Protein AF-A0A942FBW7-F1 (afdb_monomer_lite)

Foldseek 3Di:
DDPDDDDPLLLVLLVVLLVQLVVQCVVCVVPCPALLNVLSVLSPVLSVCVVVVHPCSVVSSLCSLVLQFKWKWKFDQDPVPRDTDTDTPRHNHTDDFDWDWDWDDDPVIIMIIITGPCSVVSVVSVVVSVFCVQAQFKKWWADPDCPAPCNVVPGWIWGWHGWAAEQNQGQKTKTFTPDWDDDPNATFGIWIKHFPVSDHDDQADWGKIFTWTDGPPDDPDRDYHHCVNTDTRDIITMHGDDD

Secondary structure (DSSP, 8-state):
-------HHHHHHHHHHHHHHHHHHHHTTT-TTSHHHHHHHHHHHHHHHHHTT-TTHHHHHHHHHHHTSEEEEEEEE-TTT--EEEEEEE----S---EEEEEEEETTEEEEEEEETHHHHHHHHHHHHHHHTTTT-EEEEEES-SSSTTTTTPSEEEEEEEEEEETTEEEEEEEEEEEEEEETTEEEEEEEEEETTSSPP-TTS-EEEEEEE--TT----SS---GGGS-EEEEEEEEEPP-

Sequence (243 aa):
MPKFKYDPRDVFVPIVVVIVSVINIFQHIQNLICVSNLISLVGVAAAASYFSNLRIHKTLIYIWIIAQAIIIERSIMDGNTGLWVYRPIWDASQIFDLRFGFYWVKAEYAFGIKFNFLVIGYLAFYRIIEVSSLKGRRIVFDKFRNDGELADFFPMYGIVNKRIVISNEENWVLVDLEETFPYDGRPISQILMKSKDGNSVNLRKKELVHFRIVPSGMYVEERNENKDYFPFYDWVYCKKARK

Structure (mmCIF, N/CA/C/O backbone):
data_AF-A0A942FBW7-F1
#
_entry.id   AF-A0A942FBW7-F1
#
loop_
_atom_site.group_PDB
_atom_site.id
_atom_site.type_symbol
_atom_site.label_atom_id
_atom_site.label_alt_id
_atom_site.label_comp_id
_atom_site.label_asym_id
_atom_site.label_entity_id
_atom_site.label_seq_id
_atom_site.pdbx_PDB_ins_code
_atom_site.Cartn_x
_atom_site.Cartn_y
_atom_site.Cartn_z
_atom_site.occupancy
_atom_site.B_iso_or_equiv
_atom_site.auth_seq_id
_atom_site.auth_comp_id
_atom_site.auth_asym_id
_atom_site.auth_atom_id
_atom_site.pdbx_PDB_model_num
ATOM 1 N N . MET A 1 1 ? 12.036 14.380 22.406 1.00 32.47 1 MET A N 1
ATOM 2 C CA . MET A 1 1 ? 11.728 13.771 21.090 1.00 32.47 1 MET A CA 1
ATOM 3 C C . MET A 1 1 ? 10.762 12.607 21.282 1.00 32.47 1 MET A C 1
ATOM 5 O O . MET A 1 1 ? 11.096 11.703 22.043 1.00 32.47 1 MET A O 1
ATOM 9 N N . PRO A 1 2 ? 9.568 12.608 20.665 1.00 29.48 2 PRO A N 1
ATOM 10 C CA . PRO A 1 2 ? 8.672 11.455 20.717 1.00 29.48 2 PRO A CA 1
ATOM 11 C C . PRO A 1 2 ? 9.322 10.256 20.008 1.00 29.48 2 PRO A C 1
ATOM 13 O O . PRO A 1 2 ? 9.689 10.341 18.838 1.00 29.48 2 PRO A O 1
ATOM 16 N N . LYS A 1 3 ? 9.484 9.133 20.720 1.00 32.78 3 LYS A N 1
ATOM 17 C CA . LYS A 1 3 ? 9.942 7.863 20.139 1.00 32.78 3 LYS A CA 1
ATOM 18 C C . LYS A 1 3 ? 8.811 7.290 19.281 1.00 32.78 3 LYS A C 1
ATOM 20 O O . LYS A 1 3 ? 7.898 6.644 19.793 1.00 32.78 3 LYS A O 1
ATOM 25 N N . PHE A 1 4 ? 8.843 7.563 17.980 1.00 41.03 4 PHE A N 1
ATOM 26 C CA . PHE A 1 4 ? 7.913 6.962 17.029 1.00 41.03 4 PHE A CA 1
ATOM 27 C C . PHE A 1 4 ? 8.193 5.462 16.923 1.00 41.03 4 PHE A C 1
ATOM 29 O O . PHE A 1 4 ? 9.253 5.035 16.472 1.00 41.03 4 PHE A O 1
ATOM 36 N N . LYS A 1 5 ? 7.236 4.649 17.376 1.00 44.56 5 LYS A N 1
ATOM 37 C CA . LYS A 1 5 ? 7.302 3.191 17.270 1.00 44.56 5 LYS A CA 1
ATOM 38 C C . LYS A 1 5 ? 6.745 2.789 15.907 1.00 44.56 5 LYS A C 1
ATOM 40 O O . LYS A 1 5 ? 5.525 2.707 15.736 1.00 44.56 5 LYS A O 1
ATOM 45 N N . TYR A 1 6 ? 7.638 2.617 14.938 1.00 52.19 6 TYR A N 1
ATOM 46 C CA . TYR A 1 6 ? 7.283 2.094 13.625 1.00 52.19 6 TYR A CA 1
ATOM 47 C C . TYR A 1 6 ? 6.853 0.628 13.736 1.00 52.19 6 TYR A C 1
ATOM 49 O O . TYR A 1 6 ? 7.388 -0.129 14.545 1.00 52.19 6 TYR A O 1
ATOM 57 N N . ASP A 1 7 ? 5.855 0.243 12.948 1.00 55.31 7 ASP A N 1
ATOM 58 C CA . ASP A 1 7 ? 5.447 -1.152 12.815 1.00 55.31 7 ASP A CA 1
ATOM 59 C C . ASP A 1 7 ? 6.422 -1.850 11.859 1.00 55.31 7 ASP A C 1
ATOM 61 O O . ASP A 1 7 ? 6.536 -1.381 10.727 1.00 55.31 7 ASP A O 1
ATOM 65 N N . PRO A 1 8 ? 7.124 -2.926 12.264 1.00 58.03 8 PRO A N 1
ATOM 66 C CA . PRO A 1 8 ? 8.128 -3.593 11.432 1.00 58.03 8 PRO A CA 1
ATOM 67 C C . PRO A 1 8 ? 7.636 -3.941 10.022 1.00 58.03 8 PRO A C 1
ATOM 69 O O . PRO A 1 8 ? 8.417 -3.896 9.074 1.00 58.03 8 PRO A O 1
ATOM 72 N N . ARG A 1 9 ? 6.335 -4.227 9.871 1.00 60.06 9 ARG A N 1
ATOM 73 C CA . ARG A 1 9 ? 5.717 -4.553 8.577 1.00 60.06 9 ARG A CA 1
ATOM 74 C C . ARG A 1 9 ? 5.654 -3.344 7.643 1.00 60.06 9 ARG A C 1
ATOM 76 O O . ARG A 1 9 ? 5.925 -3.481 6.457 1.00 60.06 9 ARG A O 1
ATOM 83 N N . ASP A 1 10 ? 5.384 -2.156 8.183 1.00 65.62 10 ASP A N 1
ATOM 84 C CA . ASP A 1 10 ? 5.295 -0.914 7.405 1.00 65.62 10 ASP A CA 1
ATOM 85 C C . ASP A 1 10 ? 6.683 -0.379 7.015 1.00 65.62 10 ASP A C 1
ATOM 87 O O . ASP A 1 10 ? 6.809 0.358 6.039 1.00 65.62 10 ASP A O 1
ATOM 91 N N . VAL A 1 11 ? 7.735 -0.718 7.775 1.00 75.81 11 VAL A N 1
ATOM 92 C CA . VAL A 1 11 ? 9.115 -0.273 7.484 1.00 75.81 11 VAL A CA 1
ATOM 93 C C . VAL A 1 11 ? 9.798 -1.151 6.436 1.00 75.81 11 VAL A C 1
ATOM 95 O O . VAL A 1 11 ? 10.764 -0.715 5.814 1.00 75.81 11 VAL A O 1
ATOM 98 N N . PHE A 1 12 ? 9.290 -2.362 6.198 1.00 80.50 12 PHE A N 1
ATOM 99 C CA . PHE A 1 12 ? 9.927 -3.318 5.299 1.00 80.50 12 PHE A CA 1
ATOM 100 C C . PHE A 1 12 ? 10.094 -2.770 3.874 1.00 80.50 12 PHE A C 1
ATOM 102 O O . PHE A 1 12 ? 11.209 -2.779 3.363 1.00 80.50 12 PHE A O 1
ATOM 109 N N . VAL A 1 13 ? 9.036 -2.222 3.254 1.00 81.94 13 VAL A N 1
ATOM 110 C CA . VAL A 1 13 ? 9.138 -1.675 1.883 1.00 81.94 13 VAL A CA 1
ATOM 111 C C . VAL A 1 13 ? 10.139 -0.519 1.802 1.00 81.94 13 VAL A C 1
ATOM 113 O O . VAL A 1 13 ? 11.046 -0.612 0.980 1.00 81.94 13 VAL A O 1
ATOM 116 N N . PRO A 1 14 ? 10.053 0.541 2.634 1.00 83.38 14 PRO A N 1
ATOM 117 C CA . PRO A 1 14 ? 11.058 1.604 2.631 1.00 83.38 14 PRO A CA 1
ATOM 118 C C . PRO A 1 14 ? 12.493 1.098 2.816 1.00 83.38 14 PRO A C 1
ATOM 120 O O . PRO A 1 14 ? 13.395 1.600 2.154 1.00 83.38 14 PRO A O 1
ATOM 123 N N . ILE A 1 15 ? 12.715 0.097 3.677 1.00 87.12 15 ILE A N 1
ATOM 124 C CA . ILE A 1 15 ? 14.044 -0.499 3.879 1.00 87.12 15 ILE A CA 1
ATOM 125 C C . ILE A 1 15 ? 14.519 -1.211 2.616 1.00 87.12 15 ILE A C 1
ATOM 127 O O . ILE A 1 15 ? 15.641 -0.971 2.180 1.00 87.12 15 ILE A O 1
ATOM 131 N N . VAL A 1 16 ? 13.679 -2.052 2.009 1.00 86.62 16 VAL A N 1
ATOM 132 C CA . VAL A 1 16 ? 14.025 -2.755 0.767 1.00 86.62 16 VAL A CA 1
ATOM 133 C C . VAL A 1 16 ? 14.330 -1.752 -0.341 1.00 86.62 16 VAL A C 1
ATOM 135 O O . VAL A 1 16 ? 15.374 -1.859 -0.972 1.00 86.62 16 VAL A O 1
ATOM 138 N N . VAL A 1 17 ? 13.488 -0.731 -0.524 1.00 88.62 17 VAL A N 1
ATOM 139 C CA . VAL A 1 17 ? 13.713 0.331 -1.517 1.00 88.62 17 VAL A CA 1
ATOM 140 C C . VAL A 1 17 ? 15.072 1.004 -1.306 1.00 88.62 17 VAL A C 1
ATOM 142 O O . VAL A 1 17 ? 15.799 1.204 -2.277 1.00 88.62 17 VAL A O 1
ATOM 145 N N . VAL A 1 18 ? 15.450 1.313 -0.058 1.00 90.94 18 VAL A N 1
ATOM 146 C CA . VAL A 1 18 ? 16.767 1.895 0.259 1.00 90.94 18 VAL A CA 1
ATOM 147 C C . VAL A 1 18 ? 17.895 0.925 -0.057 1.00 90.94 18 VAL A C 1
ATOM 149 O O . VAL A 1 18 ? 18.837 1.320 -0.733 1.00 90.94 18 VAL A O 1
ATOM 152 N N . ILE A 1 19 ? 17.811 -0.326 0.401 1.00 90.56 19 ILE A N 1
ATOM 153 C CA . ILE A 1 19 ? 18.861 -1.329 0.181 1.00 90.56 19 ILE A CA 1
ATOM 154 C C . ILE A 1 19 ? 19.094 -1.522 -1.318 1.00 90.56 19 ILE A C 1
ATOM 156 O O . ILE A 1 19 ? 20.232 -1.423 -1.775 1.00 90.56 19 ILE A O 1
ATOM 160 N N . VAL A 1 20 ? 18.023 -1.736 -2.087 1.00 89.81 20 VAL A N 1
ATOM 161 C CA . VAL A 1 20 ? 18.124 -1.977 -3.529 1.00 89.81 20 VAL A CA 1
ATOM 162 C C . VAL A 1 20 ? 18.672 -0.732 -4.242 1.00 89.81 20 VAL A C 1
ATOM 164 O O . VAL A 1 20 ? 19.602 -0.838 -5.039 1.00 89.81 20 VAL A O 1
ATOM 167 N N . SER A 1 21 ? 18.192 0.462 -3.878 1.00 90.50 21 SER A N 1
ATOM 168 C CA . SER A 1 21 ? 18.662 1.723 -4.468 1.00 90.50 21 SER A CA 1
ATOM 169 C C . SER A 1 21 ? 20.133 2.020 -4.154 1.00 90.50 21 SER A C 1
ATOM 171 O O . SER A 1 21 ? 20.869 2.461 -5.032 1.00 90.50 21 SER A O 1
ATOM 173 N N . VAL A 1 22 ? 20.591 1.768 -2.924 1.00 90.75 22 VAL A N 1
ATOM 174 C CA . VAL A 1 22 ? 21.986 2.008 -2.515 1.00 90.75 22 VAL A CA 1
ATOM 175 C C . VAL A 1 22 ? 22.935 1.035 -3.207 1.00 90.75 22 VAL A C 1
ATOM 177 O O . VAL A 1 22 ? 23.966 1.462 -3.726 1.00 90.75 22 VAL A O 1
ATOM 180 N N . ILE A 1 23 ? 22.587 -0.255 -3.261 1.00 90.62 23 ILE A N 1
ATOM 181 C CA . ILE A 1 23 ? 23.390 -1.249 -3.985 1.00 90.62 23 ILE A CA 1
ATOM 182 C C . ILE A 1 23 ? 23.475 -0.874 -5.469 1.00 90.62 23 ILE A C 1
ATOM 184 O O . ILE A 1 23 ? 24.560 -0.923 -6.043 1.00 90.62 23 ILE A O 1
ATOM 188 N N . ASN A 1 24 ? 22.367 -0.445 -6.078 1.00 89.25 24 ASN A N 1
ATOM 189 C CA . ASN A 1 24 ? 22.353 -0.049 -7.481 1.00 89.25 24 ASN A CA 1
ATOM 190 C C . ASN A 1 24 ? 23.253 1.171 -7.765 1.00 89.25 24 ASN A C 1
ATOM 192 O O . ASN A 1 24 ? 24.027 1.146 -8.723 1.00 89.25 24 ASN A O 1
ATOM 196 N N . ILE A 1 25 ? 23.218 2.191 -6.895 1.00 89.00 25 ILE A N 1
ATOM 197 C CA . ILE A 1 25 ? 24.126 3.350 -6.970 1.00 89.00 25 ILE A CA 1
ATOM 198 C C . ILE A 1 25 ? 25.587 2.909 -6.860 1.00 89.00 25 ILE A C 1
ATOM 200 O O . ILE A 1 25 ? 26.435 3.388 -7.611 1.00 89.00 25 ILE A O 1
ATOM 204 N N . PHE A 1 26 ? 25.885 1.972 -5.957 1.00 89.56 26 PHE A N 1
ATOM 205 C CA . PHE A 1 26 ? 27.237 1.448 -5.789 1.00 89.56 26 PHE A CA 1
ATOM 206 C C . PHE A 1 26 ? 27.725 0.694 -7.037 1.00 89.56 26 PHE A C 1
ATOM 208 O O . PHE A 1 26 ? 28.865 0.874 -7.460 1.00 89.56 26 PHE A O 1
ATOM 215 N N . GLN A 1 27 ? 26.854 -0.097 -7.672 1.00 86.50 27 GLN A N 1
ATOM 216 C CA . GLN A 1 27 ? 27.161 -0.817 -8.915 1.00 86.50 27 GLN A CA 1
ATOM 217 C C . GLN A 1 27 ? 27.418 0.124 -10.103 1.00 86.50 27 GLN A C 1
ATOM 219 O O . GLN A 1 27 ? 28.243 -0.183 -10.960 1.00 86.50 27 GLN A O 1
ATOM 224 N N . HIS A 1 28 ? 26.763 1.285 -10.136 1.00 84.25 28 HIS A N 1
ATOM 225 C CA . HIS A 1 28 ? 26.873 2.265 -11.220 1.00 84.25 28 HIS A CA 1
ATOM 226 C C . HIS A 1 28 ? 27.659 3.519 -10.821 1.00 84.25 28 HIS A C 1
ATOM 228 O O . HIS A 1 28 ? 27.454 4.590 -11.395 1.00 84.25 28 HIS A O 1
ATOM 234 N N . ILE A 1 29 ? 28.581 3.406 -9.860 1.00 87.00 29 ILE A N 1
ATOM 235 C CA . ILE A 1 29 ? 29.315 4.558 -9.316 1.00 87.00 29 ILE A CA 1
ATOM 236 C C . ILE A 1 29 ? 30.143 5.306 -10.373 1.00 87.00 29 ILE A C 1
ATOM 238 O O . ILE A 1 29 ? 30.365 6.507 -10.255 1.00 87.00 29 ILE A O 1
ATOM 242 N N . GLN A 1 30 ? 30.551 4.614 -11.442 1.00 86.38 30 GLN A N 1
ATOM 243 C CA . GLN A 1 30 ? 31.287 5.201 -12.567 1.00 86.38 30 GLN A CA 1
ATOM 244 C C . GLN A 1 30 ? 30.413 6.085 -13.474 1.00 86.38 30 GLN A C 1
ATOM 246 O O . GLN A 1 30 ? 30.944 6.907 -14.215 1.00 86.38 30 GLN A O 1
ATOM 251 N N . ASN A 1 31 ? 29.084 5.943 -13.419 1.00 82.81 31 ASN A N 1
ATOM 252 C CA . ASN A 1 31 ? 28.142 6.748 -14.193 1.00 82.81 31 ASN A CA 1
ATOM 253 C C . ASN A 1 31 ? 26.964 7.203 -13.319 1.00 82.81 31 ASN A C 1
ATOM 255 O O . ASN A 1 31 ? 25.844 6.695 -13.408 1.00 82.81 31 ASN A O 1
ATOM 259 N N . LEU A 1 32 ? 27.221 8.202 -12.474 1.00 79.44 32 LEU A N 1
ATOM 260 C CA . LEU A 1 32 ? 26.241 8.732 -11.521 1.00 79.44 32 LEU A CA 1
ATOM 261 C C . LEU A 1 32 ? 24.984 9.328 -12.178 1.00 79.44 32 LEU A C 1
ATOM 263 O O . LEU A 1 32 ? 23.935 9.360 -11.544 1.00 79.44 32 LEU A O 1
ATOM 267 N N . ILE A 1 33 ? 25.066 9.764 -13.440 1.00 83.19 33 ILE A N 1
ATOM 268 C CA . ILE A 1 33 ? 23.966 10.436 -14.158 1.00 83.19 33 ILE A CA 1
ATOM 269 C C . ILE A 1 33 ? 23.095 9.424 -14.937 1.00 83.19 33 ILE A C 1
ATOM 271 O O . ILE A 1 33 ? 22.180 9.800 -15.666 1.00 83.19 33 ILE A O 1
ATOM 275 N N . CYS A 1 34 ? 23.320 8.114 -14.784 1.00 84.56 34 CYS A N 1
ATOM 276 C CA . CYS A 1 34 ? 22.481 7.119 -15.447 1.00 84.56 34 CYS A CA 1
ATOM 277 C C . CYS A 1 34 ? 21.032 7.124 -14.912 1.00 84.56 34 CYS A C 1
ATOM 279 O O . CYS A 1 34 ? 20.769 7.409 -13.740 1.00 84.56 34 CYS A O 1
ATOM 281 N N . VAL A 1 35 ? 20.075 6.766 -15.776 1.00 86.88 35 VAL A N 1
ATOM 282 C CA . VAL A 1 35 ? 18.638 6.724 -15.443 1.00 86.88 35 VAL A CA 1
ATOM 283 C C . VAL A 1 35 ? 18.369 5.841 -14.220 1.00 86.88 35 VAL A C 1
ATOM 285 O O . VAL A 1 35 ? 17.612 6.233 -13.332 1.00 86.88 35 VAL A O 1
ATOM 288 N N . SER A 1 36 ? 19.040 4.690 -14.122 1.00 87.50 36 SER A N 1
ATOM 289 C CA . SER A 1 36 ? 18.912 3.780 -12.978 1.00 87.50 36 SER A CA 1
ATOM 290 C C . SER A 1 36 ? 19.332 4.435 -11.647 1.00 87.50 36 SER A C 1
ATOM 292 O O . SER A 1 36 ? 18.653 4.269 -10.627 1.00 87.50 36 SER A O 1
ATOM 294 N N . ASN A 1 37 ? 20.373 5.277 -11.643 1.00 88.75 37 ASN A N 1
ATOM 295 C CA . ASN A 1 37 ? 20.788 6.046 -10.463 1.00 88.75 37 ASN A CA 1
ATOM 296 C C . ASN A 1 37 ? 19.786 7.147 -10.103 1.00 88.75 37 ASN A C 1
ATOM 298 O O . ASN A 1 37 ? 19.462 7.312 -8.927 1.00 88.75 37 ASN A O 1
ATOM 302 N N . LEU A 1 38 ? 19.225 7.848 -11.092 1.00 90.94 38 LEU A N 1
ATOM 303 C CA . LEU A 1 38 ? 18.177 8.848 -10.853 1.00 90.94 38 LEU A CA 1
ATOM 304 C C . LEU A 1 38 ? 16.935 8.217 -10.210 1.00 90.94 38 LEU A C 1
ATOM 306 O O . LEU A 1 38 ? 16.413 8.740 -9.225 1.00 90.94 38 LEU A O 1
ATOM 310 N N . ILE A 1 39 ? 16.497 7.057 -10.703 1.00 92.06 39 ILE A N 1
ATOM 311 C CA . ILE A 1 39 ? 15.390 6.312 -10.090 1.00 92.06 39 ILE A CA 1
ATOM 312 C C . ILE A 1 39 ? 15.774 5.801 -8.697 1.00 92.06 39 ILE A C 1
ATOM 314 O O . ILE A 1 39 ? 14.970 5.890 -7.774 1.00 92.06 39 ILE A O 1
ATOM 318 N N . SER A 1 40 ? 17.017 5.371 -8.480 1.00 92.69 40 SER A N 1
ATOM 319 C CA . SER A 1 40 ? 17.503 4.994 -7.143 1.00 92.69 40 SER A CA 1
ATOM 320 C C . SER A 1 40 ? 17.421 6.155 -6.144 1.00 92.69 40 SER A C 1
ATOM 322 O O . SER A 1 40 ? 16.988 5.964 -5.007 1.00 92.69 40 SER A O 1
ATOM 324 N N . LEU A 1 41 ? 17.739 7.381 -6.569 1.00 92.38 41 LEU A N 1
ATOM 325 C CA . LEU A 1 41 ? 17.570 8.582 -5.744 1.00 92.38 41 LEU A CA 1
ATOM 326 C C . LEU A 1 41 ? 16.098 8.854 -5.411 1.00 92.38 41 LEU A C 1
ATOM 328 O O . LEU A 1 41 ? 15.796 9.207 -4.270 1.00 92.38 41 LEU A O 1
ATOM 332 N N . VAL A 1 42 ? 15.173 8.631 -6.354 1.00 94.06 42 VAL A N 1
ATOM 333 C CA . VAL A 1 42 ? 13.723 8.685 -6.079 1.00 94.06 42 VAL A CA 1
ATOM 334 C C . VAL A 1 42 ? 13.344 7.673 -4.996 1.00 94.06 42 VAL A C 1
ATOM 336 O O . VAL A 1 42 ? 12.602 8.023 -4.079 1.00 94.06 42 VAL A O 1
ATOM 339 N N . GLY A 1 43 ? 13.892 6.456 -5.045 1.00 92.00 43 GLY A N 1
ATOM 340 C CA . GLY A 1 43 ? 13.680 5.425 -4.025 1.00 92.00 43 GLY A CA 1
ATOM 341 C C . GLY A 1 43 ? 14.169 5.848 -2.636 1.00 92.00 43 GLY A C 1
ATOM 342 O O . GLY A 1 43 ? 13.426 5.766 -1.654 1.00 92.00 43 GLY A O 1
ATOM 343 N N . VAL A 1 44 ? 15.389 6.384 -2.549 1.00 93.25 44 VAL A N 1
ATOM 344 C CA . VAL A 1 44 ? 15.951 6.918 -1.294 1.00 93.25 44 VAL A CA 1
ATOM 345 C C . VAL A 1 44 ? 15.105 8.081 -0.761 1.00 93.25 44 VAL A C 1
ATOM 347 O O . VAL A 1 44 ? 14.763 8.103 0.424 1.00 93.25 44 VAL A O 1
ATOM 350 N N . ALA A 1 45 ? 14.694 9.014 -1.625 1.00 93.44 45 ALA A N 1
ATOM 351 C CA . ALA A 1 45 ? 13.819 10.126 -1.257 1.00 93.44 45 ALA A CA 1
ATOM 352 C C . ALA A 1 45 ? 12.433 9.649 -0.785 1.00 93.44 45 ALA A C 1
ATOM 354 O O . ALA A 1 45 ? 11.856 10.229 0.142 1.00 93.44 45 ALA A O 1
ATOM 355 N N . ALA A 1 46 ? 11.909 8.571 -1.375 1.00 90.25 46 ALA A N 1
ATOM 356 C CA . ALA A 1 46 ? 10.659 7.945 -0.962 1.00 90.25 46 ALA A CA 1
ATOM 357 C C . ALA A 1 46 ? 10.750 7.405 0.470 1.00 90.25 46 ALA A C 1
ATOM 359 O O . ALA A 1 46 ? 9.872 7.668 1.297 1.00 90.25 46 ALA A O 1
ATOM 360 N N . ALA A 1 47 ? 11.836 6.700 0.785 1.00 89.81 47 ALA A N 1
ATOM 361 C CA . ALA A 1 47 ? 12.072 6.169 2.119 1.00 89.81 47 ALA A CA 1
ATOM 362 C C . AL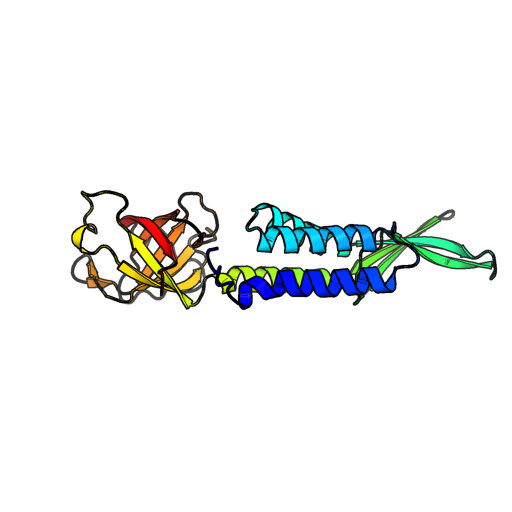A A 1 47 ? 12.329 7.275 3.151 1.00 89.81 47 ALA A C 1
ATOM 364 O O . ALA A 1 47 ? 11.739 7.248 4.231 1.00 89.81 47 ALA A O 1
ATOM 365 N N . ALA A 1 48 ? 13.121 8.297 2.812 1.00 89.19 48 ALA A N 1
ATOM 366 C CA . ALA A 1 48 ? 13.306 9.470 3.668 1.00 89.19 48 ALA A CA 1
ATOM 367 C C . ALA A 1 48 ? 11.959 10.147 3.975 1.00 89.19 48 ALA A C 1
ATOM 369 O O . ALA A 1 48 ? 11.619 10.375 5.135 1.00 89.19 48 ALA A O 1
ATOM 370 N N . SER A 1 49 ? 11.129 10.353 2.946 1.00 85.12 49 SER A N 1
ATOM 371 C CA . SER A 1 49 ? 9.773 10.896 3.091 1.00 85.12 49 SER A CA 1
ATOM 372 C C . SER A 1 49 ? 8.881 10.027 3.981 1.00 85.12 49 SER A C 1
ATOM 374 O O . SER A 1 49 ? 8.055 10.559 4.727 1.00 85.12 49 SER A O 1
ATOM 376 N N . TYR A 1 50 ? 9.045 8.700 3.938 1.00 83.31 50 TYR A N 1
ATOM 377 C CA . TYR A 1 50 ? 8.329 7.773 4.812 1.00 83.31 50 TYR A CA 1
ATOM 378 C C . TYR A 1 50 ? 8.715 7.972 6.286 1.00 83.31 50 TYR A C 1
ATOM 380 O O . TYR A 1 50 ? 7.825 8.120 7.130 1.00 83.31 50 TYR A O 1
ATOM 388 N N . PHE A 1 51 ? 10.015 8.041 6.597 1.00 81.06 51 PHE A N 1
ATOM 389 C CA . PHE A 1 51 ? 10.504 8.274 7.964 1.00 81.06 51 PHE A CA 1
ATOM 390 C C . PHE A 1 51 ? 10.179 9.684 8.476 1.00 81.06 51 PHE A C 1
ATOM 392 O O . PHE A 1 51 ? 9.938 9.873 9.666 1.00 81.06 51 PHE A O 1
ATOM 399 N N . SER A 1 52 ? 10.074 10.666 7.582 1.00 78.31 52 SER A N 1
ATOM 400 C CA . SER A 1 52 ? 9.588 12.013 7.903 1.00 78.31 52 SER A CA 1
ATOM 401 C C . SER A 1 52 ? 8.056 12.122 7.959 1.00 78.31 52 SER A C 1
ATOM 403 O O . SER A 1 52 ? 7.532 13.209 8.196 1.00 78.31 52 SER A O 1
ATOM 405 N N . ASN A 1 53 ? 7.316 11.021 7.762 1.00 69.06 53 ASN A N 1
ATOM 406 C CA . ASN A 1 53 ? 5.849 10.973 7.773 1.00 69.06 53 ASN A CA 1
ATOM 407 C C . ASN A 1 53 ? 5.179 11.922 6.749 1.00 69.06 53 ASN A C 1
ATOM 409 O O . ASN A 1 53 ? 4.052 12.382 6.949 1.00 69.06 53 ASN A O 1
ATOM 413 N N . LEU A 1 54 ? 5.854 12.206 5.633 1.00 69.56 54 LEU A N 1
ATOM 414 C CA . LEU A 1 54 ? 5.331 13.032 4.544 1.00 69.56 54 LEU A CA 1
ATOM 415 C C . LEU A 1 54 ? 4.422 12.197 3.645 1.00 69.56 54 LEU A C 1
ATOM 417 O O . LEU A 1 54 ? 4.776 11.084 3.274 1.00 69.56 54 LEU A O 1
ATOM 421 N N . ARG A 1 55 ? 3.265 12.724 3.226 1.00 73.69 55 ARG A N 1
ATOM 422 C CA . ARG A 1 55 ? 2.284 11.965 2.415 1.00 73.69 55 ARG A CA 1
ATOM 423 C C . ARG A 1 55 ? 2.820 11.515 1.049 1.00 73.69 55 ARG A C 1
ATOM 425 O O . ARG A 1 55 ? 2.347 10.513 0.523 1.00 73.69 55 ARG A O 1
ATOM 432 N N . ILE A 1 56 ? 3.821 12.215 0.517 1.00 80.25 56 ILE A N 1
ATOM 433 C CA . ILE A 1 56 ? 4.391 11.980 -0.816 1.00 80.25 56 ILE A CA 1
ATOM 434 C C . ILE A 1 56 ? 5.129 10.637 -0.954 1.00 80.25 56 ILE A C 1
ATOM 436 O O . ILE A 1 56 ? 5.312 10.159 -2.069 1.00 80.25 56 ILE A O 1
ATOM 440 N N . HIS A 1 57 ? 5.501 9.982 0.157 1.00 82.62 57 HIS A N 1
ATOM 441 C CA . HIS A 1 57 ? 6.250 8.719 0.116 1.00 82.62 57 HIS A CA 1
ATOM 442 C C . HIS A 1 57 ? 5.554 7.631 -0.711 1.00 82.62 57 HIS A C 1
ATOM 444 O O . HIS A 1 57 ? 6.225 6.905 -1.435 1.00 82.62 57 HIS A O 1
ATOM 450 N N . LYS A 1 58 ? 4.217 7.532 -0.649 1.00 82.12 58 LYS A N 1
ATOM 451 C CA . LYS A 1 58 ? 3.461 6.534 -1.423 1.00 82.12 58 LYS A CA 1
ATOM 452 C C . LYS A 1 58 ? 3.622 6.752 -2.923 1.00 82.12 58 LYS A C 1
ATOM 454 O O . LYS A 1 58 ? 3.928 5.816 -3.651 1.00 82.12 58 LYS A O 1
ATOM 459 N N . THR A 1 59 ? 3.470 8.001 -3.358 1.00 86.88 59 THR A N 1
ATOM 460 C CA . THR A 1 59 ? 3.632 8.400 -4.758 1.00 86.88 59 THR A CA 1
ATOM 461 C C . THR A 1 59 ? 5.049 8.117 -5.246 1.00 86.88 59 THR A C 1
ATOM 463 O O . THR A 1 59 ? 5.217 7.566 -6.326 1.00 86.88 59 THR A O 1
ATOM 466 N N . LEU A 1 60 ? 6.068 8.424 -4.436 1.00 91.50 60 LEU A N 1
ATOM 467 C CA . LEU A 1 60 ? 7.465 8.180 -4.803 1.00 91.50 60 LEU A CA 1
ATOM 468 C C . LEU A 1 60 ? 7.803 6.685 -4.877 1.00 91.50 60 LEU A C 1
ATOM 470 O O . LEU A 1 60 ? 8.471 6.280 -5.822 1.00 91.50 60 LEU A O 1
ATOM 474 N N . ILE A 1 61 ? 7.307 5.857 -3.945 1.00 88.19 61 ILE A N 1
ATOM 475 C CA . ILE A 1 61 ? 7.464 4.392 -4.021 1.00 88.19 61 ILE A CA 1
ATOM 476 C C . ILE A 1 61 ? 6.792 3.863 -5.293 1.00 88.19 61 ILE A C 1
ATOM 478 O O .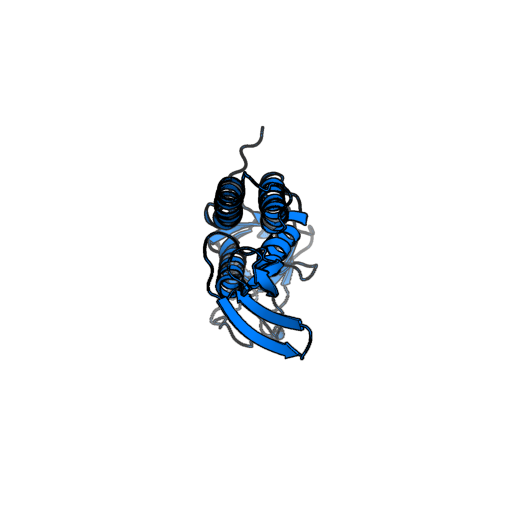 ILE A 1 61 ? 7.381 3.062 -6.006 1.00 88.19 61 ILE A O 1
ATOM 482 N N . TYR A 1 62 ? 5.586 4.333 -5.616 1.00 89.25 62 TYR A N 1
ATOM 483 C CA . TYR A 1 62 ? 4.873 3.898 -6.816 1.00 89.25 62 TYR A CA 1
ATOM 484 C C . TYR A 1 62 ? 5.612 4.272 -8.110 1.00 89.25 62 TYR A C 1
ATOM 486 O O . TYR A 1 62 ? 5.788 3.423 -8.983 1.00 89.25 62 TYR A O 1
ATOM 494 N N . ILE A 1 63 ? 6.112 5.512 -8.207 1.00 91.25 63 ILE A N 1
ATOM 495 C CA . ILE A 1 63 ? 6.964 5.961 -9.320 1.00 91.25 63 ILE A CA 1
ATOM 496 C C . ILE A 1 63 ? 8.218 5.086 -9.415 1.00 91.25 63 ILE A C 1
ATOM 498 O O . ILE A 1 63 ? 8.556 4.624 -10.501 1.00 91.25 63 ILE A O 1
ATOM 502 N N . TRP A 1 64 ? 8.876 4.822 -8.283 1.00 92.50 64 TRP A N 1
ATOM 503 C CA . TRP A 1 64 ? 10.067 3.977 -8.220 1.00 92.50 64 TRP A CA 1
ATOM 504 C C . TRP A 1 64 ? 9.800 2.549 -8.712 1.00 92.50 64 TRP A C 1
ATOM 506 O O . TRP A 1 64 ? 10.620 2.006 -9.446 1.00 92.50 64 TRP A O 1
ATOM 516 N N . ILE A 1 65 ? 8.654 1.949 -8.365 1.00 89.38 65 ILE A N 1
ATOM 517 C CA . ILE A 1 65 ? 8.272 0.606 -8.831 1.00 89.38 65 ILE A CA 1
ATOM 518 C C . ILE A 1 65 ? 8.005 0.612 -10.346 1.00 89.38 65 ILE A C 1
ATOM 520 O O . ILE A 1 65 ? 8.539 -0.224 -11.070 1.00 89.38 65 ILE A O 1
ATOM 524 N N . ILE A 1 66 ? 7.198 1.555 -10.845 1.00 89.50 66 ILE A N 1
ATOM 525 C CA . ILE A 1 66 ? 6.772 1.572 -12.256 1.00 89.50 66 ILE A CA 1
ATOM 526 C C . ILE A 1 66 ? 7.895 1.957 -13.209 1.00 89.50 66 ILE A C 1
ATOM 528 O O . ILE A 1 66 ? 7.953 1.418 -14.313 1.00 89.50 66 ILE A O 1
ATOM 532 N N . ALA A 1 67 ? 8.794 2.857 -12.807 1.00 89.75 67 ALA A N 1
ATOM 533 C CA . ALA A 1 67 ? 9.903 3.278 -13.660 1.00 89.75 67 ALA A CA 1
ATOM 534 C C . ALA A 1 67 ? 10.756 2.088 -14.133 1.00 89.75 67 ALA A C 1
ATOM 536 O O . ALA A 1 67 ? 11.294 2.122 -15.236 1.00 89.75 67 ALA A O 1
ATOM 537 N N . GLN A 1 68 ? 10.811 1.021 -13.331 1.00 89.50 68 GLN A N 1
ATOM 538 C CA . GLN A 1 68 ? 11.557 -0.205 -13.607 1.00 89.50 68 GLN A CA 1
ATOM 539 C C . GLN A 1 68 ? 10.861 -1.148 -14.604 1.00 89.50 68 GLN A C 1
ATOM 541 O O . GLN A 1 68 ? 11.456 -2.149 -14.987 1.00 89.50 68 GLN A O 1
ATOM 546 N N . ALA A 1 69 ? 9.610 -0.883 -15.004 1.00 88.56 69 ALA A N 1
ATOM 547 C CA . ALA A 1 69 ? 8.792 -1.837 -15.760 1.00 88.56 69 ALA A CA 1
ATOM 548 C C . ALA A 1 69 ? 9.228 -1.990 -17.214 1.00 88.56 69 ALA A C 1
ATOM 550 O O . ALA A 1 69 ? 9.191 -3.095 -17.750 1.00 88.56 69 ALA A O 1
ATOM 551 N N . ILE A 1 70 ? 9.594 -0.878 -17.851 1.00 86.69 70 ILE A N 1
ATOM 552 C CA . ILE A 1 70 ? 9.887 -0.809 -19.280 1.00 86.69 70 ILE A CA 1
ATOM 553 C C . ILE A 1 70 ? 11.383 -0.597 -19.450 1.00 86.69 70 ILE A C 1
ATOM 555 O O . ILE A 1 70 ? 11.965 0.281 -18.817 1.00 86.69 70 ILE A O 1
ATOM 559 N N . ILE A 1 71 ? 11.982 -1.377 -20.341 1.00 85.88 71 ILE A N 1
ATOM 560 C CA . ILE A 1 71 ? 13.367 -1.253 -20.774 1.00 85.88 71 ILE A CA 1
ATOM 561 C C . ILE A 1 71 ? 13.347 -1.043 -22.288 1.00 85.88 71 ILE A C 1
ATOM 563 O O . ILE A 1 71 ? 12.754 -1.832 -23.027 1.00 85.88 71 ILE A O 1
ATOM 567 N N . ILE A 1 72 ? 13.983 0.029 -22.751 1.00 86.00 72 ILE A N 1
ATOM 568 C CA . ILE A 1 72 ? 14.080 0.375 -24.169 1.00 86.00 72 ILE A CA 1
ATOM 569 C C . ILE A 1 72 ? 15.529 0.212 -24.590 1.00 86.00 72 ILE A C 1
ATOM 571 O O . ILE A 1 72 ? 16.417 0.891 -24.075 1.00 86.00 72 ILE A O 1
ATOM 575 N N . GLU A 1 73 ? 15.759 -0.660 -25.560 1.00 88.19 73 GLU A N 1
ATOM 576 C CA . GLU A 1 73 ? 17.063 -0.923 -26.150 1.00 88.19 73 GLU A CA 1
ATOM 577 C C . GLU A 1 73 ? 17.092 -0.471 -27.608 1.00 88.19 73 GLU A C 1
ATOM 579 O O . GLU A 1 73 ? 16.082 -0.498 -28.315 1.00 88.19 73 GLU A O 1
ATOM 584 N N . ARG A 1 74 ? 18.275 -0.085 -28.078 1.00 86.38 74 ARG A N 1
ATOM 585 C CA . ARG A 1 74 ? 18.534 0.243 -29.480 1.00 86.38 74 ARG A CA 1
ATOM 586 C C . ARG A 1 74 ? 19.729 -0.545 -29.978 1.00 86.38 74 ARG A C 1
ATOM 588 O O . ARG A 1 74 ? 20.718 -0.680 -29.258 1.00 86.38 74 ARG A O 1
ATOM 595 N N . SER A 1 75 ? 19.651 -1.034 -31.213 1.00 84.25 75 SER A N 1
ATOM 596 C CA . SER A 1 75 ? 20.814 -1.615 -31.870 1.00 84.25 75 SER A CA 1
ATOM 597 C C . SER A 1 75 ? 21.798 -0.514 -32.247 1.00 84.25 75 SER A C 1
ATOM 599 O O . SER A 1 75 ? 21.454 0.490 -32.876 1.00 84.25 75 SER A O 1
ATOM 601 N N . ILE A 1 76 ? 23.044 -0.705 -31.844 1.00 83.19 76 ILE A N 1
ATOM 602 C CA . ILE A 1 76 ? 24.162 0.161 -32.184 1.00 83.19 76 ILE A CA 1
ATOM 603 C C . ILE A 1 76 ? 25.258 -0.752 -32.720 1.00 83.19 76 ILE A C 1
ATOM 605 O O . ILE A 1 76 ? 25.535 -1.802 -32.141 1.00 83.19 76 ILE A O 1
ATOM 609 N N . MET A 1 77 ? 25.856 -0.372 -33.845 1.00 81.56 77 MET A N 1
ATOM 610 C CA . MET A 1 77 ? 27.020 -1.072 -34.373 1.00 81.56 77 MET A CA 1
ATOM 611 C C . MET A 1 77 ? 28.210 -0.777 -33.460 1.00 81.56 77 MET A C 1
ATOM 613 O O . MET A 1 77 ? 28.565 0.382 -33.243 1.00 81.56 77 MET A O 1
ATOM 617 N N . ASP A 1 78 ? 28.782 -1.818 -32.868 1.00 80.69 78 ASP A N 1
ATOM 618 C CA . ASP A 1 78 ? 29.931 -1.677 -31.989 1.00 80.69 78 ASP A CA 1
ATOM 619 C C . ASP A 1 78 ? 31.188 -1.388 -32.818 1.00 80.69 78 ASP A C 1
ATOM 621 O O . ASP A 1 78 ? 31.566 -2.171 -33.688 1.00 80.69 78 ASP A O 1
ATOM 625 N N . GLY A 1 79 ? 31.834 -0.251 -32.554 1.00 79.06 79 GLY A N 1
ATOM 626 C CA . GLY A 1 79 ? 32.960 0.239 -33.356 1.00 79.06 79 GLY A CA 1
ATOM 627 C C . GLY A 1 79 ? 34.201 -0.656 -33.307 1.00 79.06 79 GLY A C 1
ATOM 628 O O . GLY A 1 79 ? 35.011 -0.613 -34.225 1.00 79.06 79 GLY A O 1
ATOM 629 N N . ASN A 1 80 ? 34.329 -1.489 -32.269 1.00 82.88 80 ASN A N 1
ATOM 630 C CA . ASN A 1 80 ? 35.471 -2.388 -32.098 1.00 82.88 80 ASN A CA 1
ATOM 631 C C . ASN A 1 80 ? 35.267 -3.756 -32.760 1.00 82.88 80 ASN A C 1
ATOM 633 O O . ASN A 1 80 ? 36.235 -4.376 -33.190 1.00 82.88 80 ASN A O 1
ATOM 637 N N . THR A 1 81 ? 34.027 -4.248 -32.817 1.00 81.94 81 THR A N 1
ATOM 638 C CA . THR A 1 81 ? 33.716 -5.607 -33.295 1.00 81.94 81 THR A CA 1
ATOM 639 C C . THR A 1 81 ? 32.975 -5.623 -34.631 1.00 81.94 81 THR A C 1
ATOM 641 O O . THR A 1 81 ? 32.898 -6.668 -35.271 1.00 81.94 81 THR A O 1
ATOM 644 N N . GLY A 1 82 ? 32.410 -4.491 -35.061 1.00 81.75 82 GLY A N 1
ATOM 645 C CA . GLY A 1 82 ? 31.563 -4.395 -36.252 1.00 81.75 82 GLY A CA 1
ATOM 646 C C . GLY A 1 82 ? 30.214 -5.109 -36.114 1.00 81.75 82 GLY A C 1
ATOM 647 O O . GLY A 1 82 ? 29.453 -5.175 -37.078 1.00 81.75 82 GLY A O 1
ATOM 648 N N . LEU A 1 83 ? 29.898 -5.647 -34.932 1.00 83.12 83 LEU A N 1
ATOM 649 C CA . LEU A 1 83 ? 28.663 -6.375 -34.668 1.00 83.12 83 LEU A CA 1
ATOM 650 C C . LEU A 1 83 ? 27.568 -5.427 -34.174 1.00 83.12 83 LEU A C 1
ATOM 652 O O . LEU A 1 83 ? 27.822 -4.462 -33.452 1.00 83.12 83 LEU A O 1
ATOM 656 N N . TRP A 1 84 ? 26.322 -5.722 -34.538 1.00 79.00 84 TRP A N 1
ATOM 657 C CA . TRP A 1 84 ? 25.161 -5.027 -33.989 1.00 79.00 84 TRP A CA 1
ATOM 658 C C . TRP A 1 84 ? 24.902 -5.501 -32.561 1.00 79.00 84 TRP A C 1
ATOM 660 O O . TRP A 1 84 ? 24.536 -6.655 -32.338 1.00 79.00 84 TRP A O 1
ATOM 670 N N . VAL A 1 85 ? 25.065 -4.599 -31.594 1.00 82.00 85 VAL A N 1
ATOM 671 C CA . VAL A 1 85 ? 24.824 -4.862 -30.172 1.00 82.00 85 VAL A CA 1
ATOM 672 C C . VAL A 1 85 ? 23.648 -4.017 -29.698 1.00 82.00 85 VAL A C 1
ATOM 674 O O . VAL A 1 85 ? 23.550 -2.830 -30.007 1.00 82.00 85 VAL A O 1
ATOM 677 N N . TYR A 1 86 ? 22.741 -4.614 -28.929 1.00 79.44 86 TYR A N 1
ATOM 678 C CA . TYR A 1 86 ? 21.646 -3.88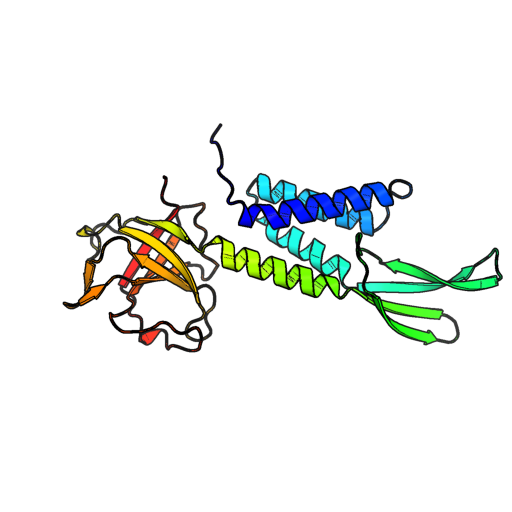1 -28.298 1.00 79.44 86 TYR A CA 1
ATOM 679 C C . TYR A 1 86 ? 22.142 -3.205 -27.022 1.00 79.44 86 TYR A C 1
ATOM 681 O O . TYR A 1 86 ? 22.622 -3.873 -26.107 1.00 79.44 86 TYR A O 1
ATOM 689 N N . ARG A 1 87 ? 22.029 -1.875 -26.960 1.00 82.00 87 ARG A N 1
ATOM 690 C CA . ARG A 1 87 ? 22.344 -1.089 -25.762 1.00 82.00 87 ARG A CA 1
ATOM 691 C C . ARG A 1 87 ? 21.080 -0.430 -25.202 1.00 82.00 87 ARG A C 1
ATOM 693 O O . ARG A 1 87 ? 20.269 0.071 -25.988 1.00 82.00 87 ARG A O 1
ATOM 700 N N . PRO A 1 88 ? 20.897 -0.407 -23.872 1.00 80.56 88 PRO A N 1
ATOM 701 C CA . PRO A 1 88 ? 19.756 0.254 -23.254 1.00 80.56 88 PRO A CA 1
ATOM 702 C C . PRO A 1 88 ? 19.838 1.776 -23.430 1.00 80.56 88 PRO A C 1
ATOM 704 O O . PRO A 1 88 ? 20.849 2.395 -23.107 1.00 80.56 88 PRO A O 1
ATOM 707 N N . ILE A 1 89 ? 18.759 2.374 -23.934 1.00 83.56 89 ILE A N 1
ATOM 708 C CA . ILE A 1 89 ? 18.509 3.824 -23.899 1.00 83.56 89 ILE A CA 1
ATOM 709 C C . ILE A 1 89 ? 17.810 4.181 -22.589 1.00 83.56 89 ILE A C 1
ATOM 711 O O . ILE A 1 89 ? 18.148 5.166 -21.938 1.00 83.56 89 ILE A O 1
ATOM 715 N N . TRP A 1 90 ? 16.824 3.368 -22.216 1.00 83.06 90 TRP A N 1
ATOM 716 C CA . TRP A 1 90 ? 16.098 3.493 -20.967 1.00 83.06 90 TRP A CA 1
ATOM 717 C C . TRP A 1 90 ? 16.158 2.156 -20.255 1.00 83.06 90 TRP A C 1
ATOM 719 O O . TRP A 1 90 ? 15.562 1.182 -20.706 1.00 83.06 90 TRP A O 1
ATOM 729 N N . ASP A 1 91 ? 16.888 2.117 -19.153 1.00 83.88 91 ASP A N 1
ATOM 730 C CA . ASP A 1 91 ? 16.915 0.971 -18.264 1.00 83.88 91 ASP A CA 1
ATOM 731 C C . ASP A 1 91 ? 17.026 1.494 -16.837 1.00 83.88 91 ASP A C 1
ATOM 733 O O . ASP A 1 91 ? 18.068 1.987 -16.400 1.00 83.88 91 ASP A O 1
ATOM 737 N N . ALA A 1 92 ? 15.889 1.483 -16.153 1.00 83.81 92 ALA A N 1
ATOM 738 C CA . ALA A 1 92 ? 15.797 1.835 -14.748 1.00 83.81 92 ALA A CA 1
ATOM 739 C C . ALA A 1 92 ? 15.794 0.595 -13.849 1.00 83.81 92 ALA A C 1
ATOM 741 O O . ALA A 1 92 ? 15.627 0.751 -12.640 1.00 83.81 92 ALA A O 1
ATOM 742 N N . SER A 1 93 ? 15.931 -0.613 -14.416 1.00 83.31 93 SER A N 1
ATOM 743 C CA . SER A 1 93 ? 15.974 -1.837 -13.623 1.00 83.31 93 SER A CA 1
ATOM 744 C C . SER A 1 93 ? 17.118 -1.767 -12.607 1.00 83.31 93 SER A C 1
ATOM 746 O O . SER A 1 93 ? 18.147 -1.115 -12.815 1.00 83.31 93 SER A O 1
ATOM 748 N N . GLN A 1 94 ? 16.887 -2.390 -11.457 1.00 80.06 94 GLN A N 1
ATOM 749 C CA . GLN A 1 94 ? 17.842 -2.468 -10.359 1.00 80.06 94 GLN A CA 1
ATOM 750 C C . GLN A 1 94 ? 18.111 -3.935 -10.057 1.00 80.06 94 GLN A C 1
ATOM 752 O O . GLN A 1 94 ? 17.165 -4.706 -10.113 1.00 80.06 94 GLN A O 1
ATOM 757 N N . ILE A 1 95 ? 19.340 -4.287 -9.661 1.00 71.25 95 ILE A N 1
ATOM 758 C CA . ILE A 1 95 ? 19.834 -5.577 -9.111 1.00 71.25 95 ILE A CA 1
ATOM 759 C C . ILE A 1 95 ? 19.348 -6.873 -9.787 1.00 71.25 95 ILE A C 1
ATOM 761 O O . ILE A 1 95 ? 20.171 -7.665 -10.235 1.00 71.25 95 ILE A O 1
ATOM 765 N N . PHE A 1 96 ? 18.046 -7.145 -9.791 1.00 67.38 96 PHE A N 1
ATOM 766 C CA . PHE A 1 96 ? 17.424 -8.313 -10.390 1.00 67.38 96 PHE A CA 1
ATOM 767 C C . PHE A 1 96 ? 16.704 -7.933 -11.678 1.00 67.38 96 PHE A C 1
ATOM 769 O O . PHE A 1 96 ? 15.897 -7.001 -11.714 1.00 67.38 96 PHE A O 1
ATOM 776 N N . ASP A 1 97 ? 16.961 -8.712 -12.722 1.00 64.75 97 ASP A N 1
ATOM 777 C CA . ASP A 1 97 ? 16.436 -8.419 -14.039 1.00 64.75 97 ASP A CA 1
ATOM 778 C C . ASP A 1 97 ? 15.919 -9.679 -14.728 1.00 64.75 97 ASP A C 1
ATOM 780 O O . ASP A 1 97 ? 16.672 -10.583 -15.093 1.00 64.75 97 ASP A O 1
ATOM 784 N N . LEU A 1 98 ? 14.599 -9.743 -14.869 1.00 68.88 98 LEU A N 1
ATOM 785 C CA . LEU A 1 98 ? 13.906 -10.773 -15.628 1.00 68.88 98 LEU A CA 1
ATOM 786 C C . LEU A 1 98 ? 13.295 -10.104 -16.852 1.00 68.88 98 LEU A C 1
ATOM 788 O O . LEU A 1 98 ? 12.175 -9.590 -16.798 1.00 68.88 98 LEU A O 1
ATOM 792 N N . ARG A 1 99 ? 14.063 -10.110 -17.946 1.00 76.00 99 ARG A N 1
ATOM 793 C CA . ARG A 1 99 ? 13.701 -9.448 -19.199 1.00 76.00 99 ARG A CA 1
ATOM 794 C C . ARG A 1 99 ? 12.925 -10.372 -20.123 1.00 76.00 99 ARG A C 1
ATOM 796 O O . ARG A 1 99 ? 13.439 -11.393 -20.572 1.00 76.00 99 ARG A O 1
ATOM 803 N N . PHE A 1 100 ? 11.746 -9.926 -20.523 1.00 75.06 100 PHE A N 1
ATOM 804 C CA . PHE A 1 100 ? 10.991 -10.507 -21.631 1.00 75.06 100 PHE A CA 1
ATOM 805 C C . PHE A 1 100 ? 10.579 -9.393 -22.575 1.00 75.06 100 PHE A C 1
ATOM 807 O O . PHE A 1 100 ? 10.127 -8.347 -22.122 1.00 75.06 100 PHE A O 1
ATOM 814 N N . GLY A 1 101 ? 10.731 -9.579 -23.879 1.00 76.19 101 GLY A N 1
ATOM 815 C CA . GLY A 1 101 ? 10.496 -8.481 -24.801 1.00 76.19 101 GLY A CA 1
ATOM 816 C C . GLY A 1 101 ? 10.380 -8.887 -26.249 1.00 76.19 101 GLY A C 1
ATOM 817 O O . GLY A 1 101 ? 10.660 -10.025 -26.624 1.00 76.19 101 GLY A O 1
ATOM 818 N N . PHE A 1 102 ? 9.991 -7.906 -27.050 1.00 79.75 102 PHE A N 1
ATOM 819 C CA . PHE A 1 102 ? 9.895 -8.013 -28.495 1.00 79.75 102 PHE A CA 1
ATOM 820 C C . PHE A 1 102 ? 10.883 -7.038 -29.125 1.00 79.75 102 PHE A C 1
ATOM 822 O O . PHE A 1 102 ? 11.093 -5.928 -28.628 1.00 79.75 102 PHE A O 1
ATOM 829 N N . TYR A 1 103 ? 11.478 -7.456 -30.235 1.00 77.06 103 TYR A N 1
ATOM 830 C CA . TYR A 1 103 ? 12.347 -6.606 -31.034 1.00 77.06 103 TYR A CA 1
ATOM 831 C C . TYR A 1 103 ? 11.604 -6.189 -32.294 1.00 77.06 103 TYR A C 1
ATOM 833 O O . TYR A 1 103 ? 11.046 -7.024 -33.003 1.00 77.06 103 TYR A O 1
ATOM 841 N N . TRP A 1 104 ? 11.615 -4.892 -32.573 1.00 74.81 104 TRP A N 1
ATOM 842 C CA . TRP A 1 104 ? 11.153 -4.333 -33.829 1.00 74.81 104 TRP A CA 1
ATOM 843 C C . TRP A 1 104 ? 12.366 -3.925 -34.653 1.00 74.81 104 TRP A C 1
ATOM 845 O O . TRP A 1 104 ? 13.102 -3.009 -34.287 1.00 74.81 104 TRP A O 1
ATOM 855 N N . VAL A 1 105 ? 12.551 -4.577 -35.796 1.00 71.56 105 VAL A N 1
ATOM 856 C CA . VAL A 1 105 ? 13.592 -4.225 -36.763 1.00 71.56 105 VAL A CA 1
ATOM 857 C C . VAL A 1 105 ? 12.943 -3.473 -37.925 1.00 71.56 105 VAL A C 1
ATOM 859 O O . VAL A 1 105 ? 12.077 -4.014 -38.610 1.00 71.56 105 VAL A O 1
ATOM 862 N N . LYS A 1 106 ? 13.325 -2.211 -38.139 1.00 70.06 106 LYS A N 1
ATOM 863 C CA . LYS A 1 106 ? 13.110 -1.486 -39.403 1.00 70.06 106 LYS A CA 1
ATOM 864 C C . LYS A 1 106 ? 14.468 -1.279 -40.074 1.00 70.06 106 LYS A C 1
ATOM 866 O O . LYS A 1 106 ? 15.477 -1.224 -39.383 1.00 70.06 106 LYS A O 1
ATOM 871 N N . ALA A 1 107 ? 14.480 -1.160 -41.402 1.00 58.38 107 ALA A N 1
ATOM 872 C CA . ALA A 1 107 ? 15.685 -1.198 -42.244 1.00 58.38 107 ALA A CA 1
ATOM 873 C C . ALA A 1 107 ? 16.862 -0.306 -41.781 1.00 58.38 107 ALA A C 1
ATOM 875 O O . ALA A 1 107 ? 18.008 -0.641 -42.051 1.00 58.38 107 ALA A O 1
ATOM 876 N N . GLU A 1 108 ? 16.597 0.781 -41.050 1.00 65.75 108 GLU A N 1
ATOM 877 C CA . GLU A 1 108 ? 17.616 1.727 -40.566 1.00 65.75 108 GLU A CA 1
ATOM 878 C C . GLU A 1 108 ? 17.799 1.722 -39.034 1.00 65.75 108 GLU A C 1
ATOM 880 O O . GLU A 1 108 ? 18.790 2.246 -38.525 1.00 65.75 108 GLU A O 1
ATOM 885 N N . TYR A 1 109 ? 16.873 1.118 -38.279 1.00 66.94 109 TYR A N 1
ATOM 886 C CA . TYR A 1 109 ? 16.895 1.102 -36.814 1.00 66.94 109 TYR A CA 1
ATOM 887 C C . TYR A 1 109 ? 16.232 -0.163 -36.261 1.00 66.94 109 TYR A C 1
ATOM 889 O O . TYR A 1 109 ? 15.079 -0.459 -36.590 1.00 66.94 109 TYR A O 1
ATOM 897 N N . ALA A 1 110 ? 16.910 -0.862 -35.347 1.00 78.94 110 ALA A N 1
ATOM 898 C CA . ALA A 1 110 ? 16.279 -1.886 -34.524 1.00 78.94 110 ALA A CA 1
ATOM 899 C C . ALA A 1 110 ? 16.101 -1.390 -33.084 1.00 78.94 110 ALA A C 1
ATOM 901 O O . ALA A 1 110 ? 17.048 -0.933 -32.439 1.00 78.94 110 ALA A O 1
ATOM 902 N N . PHE A 1 111 ? 14.873 -1.499 -32.586 1.00 83.75 111 PHE A N 1
ATOM 903 C CA . PHE A 1 111 ? 14.501 -1.180 -31.213 1.00 83.75 111 PHE A CA 1
ATOM 904 C C . PHE A 1 111 ? 14.011 -2.440 -30.507 1.00 83.75 111 PHE A C 1
ATOM 906 O O . PHE A 1 111 ? 13.260 -3.229 -31.075 1.00 83.75 111 PHE A O 1
ATOM 913 N N . GLY A 1 112 ? 14.428 -2.628 -29.261 1.00 82.69 112 GLY A N 1
ATOM 914 C CA . GLY A 1 112 ? 13.915 -3.666 -28.375 1.00 82.69 112 GLY A CA 1
ATOM 915 C C . GLY A 1 112 ? 13.090 -3.036 -27.265 1.00 82.69 112 GLY A C 1
ATOM 916 O O . GLY A 1 112 ? 13.550 -2.090 -26.628 1.00 82.69 112 GLY A O 1
ATOM 917 N N . ILE A 1 113 ? 11.891 -3.558 -27.015 1.00 81.94 113 ILE A N 1
ATOM 918 C CA . ILE A 1 113 ? 11.129 -3.234 -25.806 1.00 81.94 113 ILE A CA 1
ATOM 919 C C . ILE A 1 113 ? 11.108 -4.485 -24.947 1.00 81.94 113 ILE A C 1
ATOM 921 O O . ILE A 1 113 ? 10.580 -5.520 -25.358 1.00 81.94 113 ILE A O 1
ATOM 925 N N . LYS A 1 114 ? 11.687 -4.379 -23.755 1.00 85.81 114 LYS A N 1
ATOM 926 C CA . LYS A 1 114 ? 11.692 -5.428 -22.740 1.00 85.81 114 LYS A CA 1
ATOM 927 C C . LYS A 1 114 ? 10.897 -4.968 -21.527 1.00 85.81 114 LYS A C 1
ATOM 929 O O . LYS A 1 114 ? 10.828 -3.782 -21.216 1.00 85.81 114 LYS A O 1
ATOM 934 N N . PHE A 1 115 ? 10.306 -5.932 -20.847 1.00 83.69 115 PHE A N 1
ATOM 935 C CA . PHE A 1 115 ? 9.545 -5.752 -19.629 1.00 83.69 115 PHE A CA 1
ATOM 936 C C . PHE A 1 115 ? 10.253 -6.464 -18.490 1.00 83.69 115 PHE A C 1
ATOM 938 O O . PHE A 1 115 ? 10.638 -7.628 -18.635 1.00 83.69 115 PHE A O 1
ATOM 945 N N . ASN A 1 116 ? 10.396 -5.767 -17.365 1.00 84.56 116 ASN A N 1
ATOM 946 C CA . ASN A 1 116 ? 10.876 -6.363 -16.130 1.00 84.56 116 ASN A CA 1
ATOM 947 C C . ASN A 1 116 ? 9.690 -6.919 -15.333 1.00 84.56 116 ASN A C 1
ATOM 949 O O . ASN A 1 116 ? 8.928 -6.176 -14.707 1.00 84.56 116 ASN A O 1
ATOM 953 N N . PHE A 1 117 ? 9.543 -8.242 -15.328 1.00 82.19 117 PHE A N 1
ATOM 954 C CA . PHE A 1 117 ? 8.442 -8.908 -14.626 1.00 82.19 117 PHE A CA 1
ATOM 955 C C . PHE A 1 117 ? 8.497 -8.749 -13.099 1.00 82.19 117 PHE A C 1
ATOM 957 O O . PHE A 1 117 ? 7.464 -8.864 -12.434 1.00 82.19 117 PHE A O 1
ATOM 964 N N . LEU A 1 118 ? 9.662 -8.424 -12.528 1.00 82.31 118 LEU A N 1
ATOM 965 C CA . LEU A 1 118 ? 9.813 -8.215 -11.083 1.00 82.31 118 LEU A CA 1
ATOM 966 C C . LEU A 1 118 ? 8.971 -7.053 -10.560 1.00 82.31 118 LEU A C 1
ATOM 968 O O . LEU A 1 118 ? 8.570 -7.067 -9.397 1.00 82.31 118 LEU A O 1
ATOM 972 N N . VAL A 1 119 ? 8.620 -6.096 -11.423 1.00 84.75 119 VAL A N 1
ATOM 973 C CA . VAL A 1 119 ? 7.714 -4.997 -11.075 1.00 84.75 119 VAL A CA 1
ATOM 974 C C . VAL A 1 119 ? 6.354 -5.508 -10.607 1.00 84.75 119 VAL A C 1
ATOM 976 O O . VAL A 1 119 ? 5.799 -4.969 -9.650 1.00 84.75 119 VAL A O 1
ATOM 979 N N . ILE A 1 120 ? 5.836 -6.584 -11.207 1.00 83.88 120 ILE A N 1
ATOM 980 C CA . ILE A 1 120 ? 4.576 -7.204 -10.771 1.00 83.88 120 ILE A CA 1
ATOM 981 C C . ILE A 1 120 ? 4.725 -7.744 -9.345 1.00 83.88 120 ILE A C 1
ATOM 983 O O . ILE A 1 120 ? 3.849 -7.531 -8.506 1.00 83.88 120 ILE A O 1
ATOM 987 N N . GLY A 1 121 ? 5.864 -8.377 -9.052 1.00 82.06 121 GLY A N 1
ATOM 988 C CA . GLY A 1 121 ? 6.213 -8.824 -7.707 1.00 82.06 121 GLY A CA 1
ATOM 989 C C . GLY A 1 121 ? 6.247 -7.663 -6.714 1.00 82.06 121 GLY A C 1
ATOM 990 O O . GLY A 1 121 ? 5.575 -7.719 -5.686 1.00 82.06 121 GLY A O 1
ATOM 991 N N . TYR A 1 122 ? 6.955 -6.576 -7.035 1.00 82.62 122 TYR A N 1
ATOM 992 C CA . TYR A 1 122 ? 7.021 -5.389 -6.177 1.00 82.62 122 TYR A CA 1
ATOM 993 C C . TYR A 1 122 ? 5.650 -4.754 -5.931 1.00 82.62 122 TYR A C 1
ATOM 995 O O . TYR A 1 122 ? 5.349 -4.397 -4.792 1.00 82.62 122 TYR A O 1
ATOM 1003 N N . LEU A 1 123 ? 4.790 -4.662 -6.951 1.00 84.19 123 LEU A N 1
ATOM 1004 C CA . LEU A 1 123 ? 3.416 -4.176 -6.797 1.00 84.19 123 LEU A CA 1
ATOM 1005 C C . LEU A 1 123 ? 2.581 -5.089 -5.890 1.00 84.19 123 LEU A C 1
ATOM 1007 O O . LEU A 1 123 ? 1.867 -4.596 -5.015 1.00 84.19 123 LEU A O 1
ATOM 1011 N N . ALA A 1 124 ? 2.690 -6.410 -6.058 1.00 79.56 124 ALA A N 1
ATOM 1012 C CA . ALA A 1 124 ? 1.998 -7.376 -5.210 1.00 79.56 124 ALA A CA 1
ATOM 1013 C C . ALA A 1 124 ? 2.453 -7.260 -3.747 1.00 79.56 124 ALA A C 1
ATOM 1015 O O . ALA A 1 124 ? 1.617 -7.132 -2.852 1.00 79.56 124 ALA A O 1
ATOM 1016 N N . PHE A 1 125 ? 3.766 -7.211 -3.500 1.00 77.94 125 PHE A N 1
ATOM 1017 C CA . PHE A 1 125 ? 4.322 -7.014 -2.159 1.00 77.94 125 PHE A CA 1
ATOM 1018 C C . PHE A 1 125 ? 3.902 -5.677 -1.546 1.00 77.94 125 PHE A C 1
ATOM 1020 O O . PHE A 1 125 ? 3.488 -5.646 -0.386 1.00 77.94 125 PHE A O 1
ATOM 1027 N N . TYR A 1 126 ? 3.948 -4.586 -2.315 1.00 79.06 126 TYR A N 1
ATOM 1028 C CA . TYR A 1 126 ? 3.507 -3.269 -1.858 1.00 79.06 126 TYR A CA 1
ATOM 1029 C C . TYR A 1 126 ? 2.042 -3.295 -1.406 1.00 79.06 126 TYR A C 1
ATOM 1031 O O . TYR A 1 126 ? 1.726 -2.838 -0.306 1.00 79.06 126 TYR A O 1
ATOM 1039 N N . ARG A 1 127 ? 1.161 -3.920 -2.200 1.00 72.88 127 ARG A N 1
ATOM 1040 C CA . ARG A 1 127 ? -0.265 -4.058 -1.876 1.00 72.88 127 ARG A CA 1
ATOM 1041 C C . ARG A 1 127 ? -0.499 -4.946 -0.652 1.00 72.88 127 ARG A C 1
ATOM 1043 O O . ARG A 1 127 ? -1.277 -4.573 0.221 1.00 72.88 127 ARG A O 1
ATOM 1050 N N . ILE A 1 128 ? 0.187 -6.086 -0.545 1.00 66.69 128 ILE A N 1
ATOM 1051 C CA . ILE A 1 128 ? 0.088 -6.987 0.620 1.00 66.69 128 ILE A CA 1
ATOM 1052 C C . ILE A 1 128 ? 0.512 -6.261 1.903 1.00 66.69 128 ILE A C 1
ATOM 1054 O O . ILE A 1 128 ? -0.125 -6.403 2.950 1.00 66.69 128 ILE A O 1
ATOM 1058 N N . ILE A 1 129 ? 1.565 -5.448 1.839 1.00 67.38 129 ILE A N 1
ATOM 1059 C CA . ILE A 1 129 ? 2.062 -4.698 2.995 1.00 67.38 129 ILE A CA 1
ATOM 1060 C C . ILE A 1 129 ? 1.102 -3.568 3.367 1.00 67.38 129 ILE A C 1
ATOM 1062 O O . ILE A 1 129 ? 0.762 -3.410 4.539 1.00 67.38 129 ILE A O 1
ATOM 1066 N N . GLU A 1 130 ? 0.569 -2.843 2.384 1.00 64.75 130 GLU A N 1
ATOM 1067 C CA . GLU A 1 130 ? -0.438 -1.814 2.641 1.00 64.75 130 GLU A CA 1
ATOM 1068 C C . GLU A 1 130 ? -1.700 -2.398 3.299 1.00 64.75 130 GLU A C 1
ATOM 1070 O O . GLU A 1 130 ? -2.211 -1.837 4.276 1.00 64.75 130 GLU A O 1
ATOM 1075 N N . VAL A 1 131 ? -2.157 -3.562 2.830 1.00 57.16 131 VAL A N 1
ATOM 1076 C CA . VAL A 1 131 ? -3.306 -4.282 3.396 1.00 57.16 131 VAL A CA 1
ATOM 1077 C C . VAL A 1 131 ? -3.002 -4.821 4.799 1.00 57.16 131 VAL A C 1
ATOM 1079 O O . VAL A 1 131 ? -3.837 -4.697 5.698 1.00 57.16 131 VAL A O 1
ATOM 1082 N N . SER A 1 132 ? -1.804 -5.366 5.026 1.00 58.34 132 SER A N 1
ATOM 1083 C CA . SER A 1 132 ? -1.417 -5.946 6.320 1.00 58.34 132 SER A CA 1
ATOM 1084 C C . S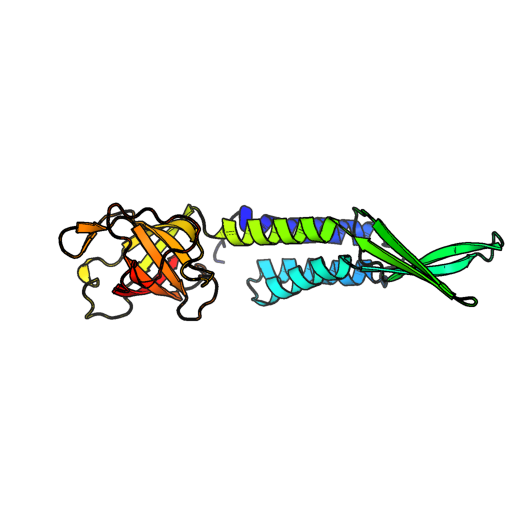ER A 1 132 ? -1.093 -4.906 7.399 1.00 58.34 132 SER A C 1
ATOM 1086 O O . SER A 1 132 ? -1.184 -5.235 8.581 1.00 58.34 132 SER A O 1
ATOM 1088 N N . SER A 1 133 ? -0.809 -3.653 7.023 1.00 65.81 133 SER A N 1
ATOM 1089 C CA . SER A 1 133 ? -0.458 -2.569 7.955 1.00 65.81 133 SER A CA 1
ATOM 1090 C C . SER A 1 133 ? -1.509 -2.286 9.034 1.00 65.81 133 SER A C 1
ATOM 1092 O O . SER A 1 133 ? -1.165 -1.794 10.105 1.00 65.81 133 SER A O 1
ATOM 1094 N N . LEU A 1 134 ? -2.799 -2.559 8.797 1.00 71.94 134 LEU A N 1
ATOM 1095 C CA . LEU A 1 134 ? -3.843 -2.304 9.801 1.00 71.94 134 LEU A CA 1
ATOM 1096 C C . LEU A 1 134 ? -4.136 -3.516 10.690 1.00 71.94 134 LEU A C 1
ATOM 1098 O O . LEU A 1 134 ? -4.525 -3.321 11.837 1.00 71.94 134 LEU A O 1
ATOM 1102 N N . LYS A 1 135 ? -3.938 -4.743 10.197 1.00 80.19 135 LYS A N 1
ATOM 1103 C CA . LYS A 1 135 ? -4.337 -5.978 10.889 1.00 80.19 135 LYS A CA 1
ATOM 1104 C C . LYS A 1 135 ? -3.609 -6.150 12.226 1.00 80.19 135 LYS A C 1
ATOM 1106 O O . LYS A 1 135 ? -2.393 -6.008 12.315 1.00 80.19 135 LYS A O 1
ATOM 1111 N N . GLY A 1 136 ? -4.364 -6.485 13.268 1.00 80.38 136 GLY A N 1
ATOM 1112 C CA . GLY A 1 136 ? -3.883 -6.672 14.636 1.00 80.38 136 GLY A CA 1
ATOM 1113 C C . GLY A 1 136 ? -3.596 -5.372 15.390 1.00 80.38 136 GLY A C 1
ATOM 1114 O O . GLY A 1 136 ? -3.108 -5.417 16.519 1.00 80.38 136 GLY A O 1
ATOM 1115 N N . ARG A 1 137 ? -3.862 -4.195 14.802 1.00 85.25 137 ARG A N 1
ATOM 1116 C CA . ARG A 1 137 ? -3.690 -2.927 15.518 1.00 85.25 137 ARG A CA 1
ATOM 1117 C C . ARG A 1 137 ? -4.846 -2.698 16.478 1.00 85.25 137 ARG A C 1
ATOM 1119 O O . ARG A 1 137 ? -6.000 -2.684 16.061 1.00 85.25 137 ARG A O 1
ATOM 1126 N N . ARG A 1 138 ? -4.499 -2.429 17.738 1.00 91.12 138 ARG A N 1
ATOM 1127 C CA . ARG A 1 138 ? -5.433 -1.922 18.742 1.00 91.12 138 ARG A CA 1
ATOM 1128 C C . ARG A 1 138 ? -5.776 -0.465 18.443 1.00 91.12 138 ARG A C 1
ATOM 1130 O O . ARG A 1 138 ? -4.884 0.381 18.290 1.00 91.12 138 ARG A O 1
ATOM 1137 N N . ILE A 1 139 ? -7.060 -0.176 18.359 1.00 93.56 139 ILE A N 1
ATOM 1138 C CA . ILE A 1 139 ? -7.620 1.142 18.087 1.00 93.56 139 ILE A CA 1
ATOM 1139 C C . ILE A 1 139 ? -8.568 1.535 19.206 1.00 93.56 139 ILE A C 1
ATOM 1141 O O . ILE A 1 139 ? -9.058 0.687 19.947 1.00 93.56 139 ILE A O 1
ATOM 1145 N N . VAL A 1 140 ? -8.773 2.838 19.336 1.00 94.75 140 VAL A N 1
ATOM 1146 C CA . VAL A 1 140 ? -9.753 3.406 20.253 1.00 94.75 140 VAL A CA 1
ATOM 1147 C C . VAL A 1 140 ? -10.720 4.265 19.459 1.00 94.75 140 VAL A C 1
ATOM 1149 O O . VAL A 1 140 ? -10.306 5.052 18.594 1.00 94.75 140 VAL A O 1
ATOM 1152 N N . PHE A 1 141 ? -11.997 4.078 19.754 1.00 93.88 141 PHE A N 1
ATOM 1153 C CA . PHE A 1 141 ? -13.088 4.895 19.274 1.00 93.88 141 PHE A CA 1
ATOM 1154 C C . PHE A 1 141 ? -13.455 5.909 20.352 1.00 93.88 141 PHE A C 1
ATOM 1156 O O . PHE A 1 141 ? -13.719 5.543 21.495 1.00 93.88 141 PHE A O 1
ATOM 1163 N N . ASP A 1 142 ? -13.452 7.182 19.973 1.00 92.31 142 ASP A N 1
ATOM 1164 C CA . ASP A 1 142 ? -13.867 8.300 20.810 1.00 92.31 142 ASP A CA 1
ATOM 1165 C C . ASP A 1 142 ? -15.137 8.934 20.226 1.00 92.31 142 ASP A C 1
ATOM 1167 O O . ASP A 1 142 ? -15.314 9.005 19.002 1.00 92.31 142 ASP A O 1
ATOM 1171 N N . LYS A 1 143 ? -15.962 9.507 21.106 1.00 89.19 143 LYS A N 1
ATOM 1172 C CA . LYS A 1 143 ? -17.173 10.238 20.727 1.00 89.19 143 LYS A CA 1
ATOM 1173 C C . LYS A 1 143 ? -16.897 11.373 19.735 1.00 89.19 143 LYS A C 1
ATOM 1175 O O . LYS A 1 143 ? -15.983 12.183 19.934 1.00 89.19 143 LYS A O 1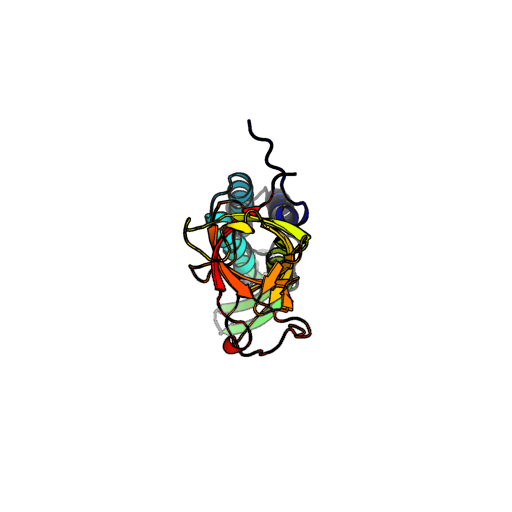
ATOM 1180 N N . PHE A 1 144 ? -17.701 11.444 18.673 1.00 86.12 144 PHE A N 1
ATOM 1181 C CA . PHE A 1 144 ? -17.742 12.601 17.771 1.00 86.12 144 PHE A CA 1
ATOM 1182 C C . PHE A 1 144 ? -18.651 13.708 18.317 1.00 86.12 144 PHE A C 1
ATOM 1184 O O . PHE A 1 144 ? -18.288 14.882 18.237 1.00 86.12 144 PHE A O 1
ATOM 1191 N N . ARG A 1 145 ? -19.796 13.326 18.896 1.00 82.69 145 ARG A N 1
ATOM 1192 C CA . ARG A 1 145 ? -20.809 14.208 19.495 1.00 82.69 145 ARG A CA 1
ATOM 1193 C C . ARG A 1 145 ? -21.146 13.749 20.919 1.00 82.69 145 ARG A C 1
ATOM 1195 O O . ARG A 1 145 ? -20.808 12.629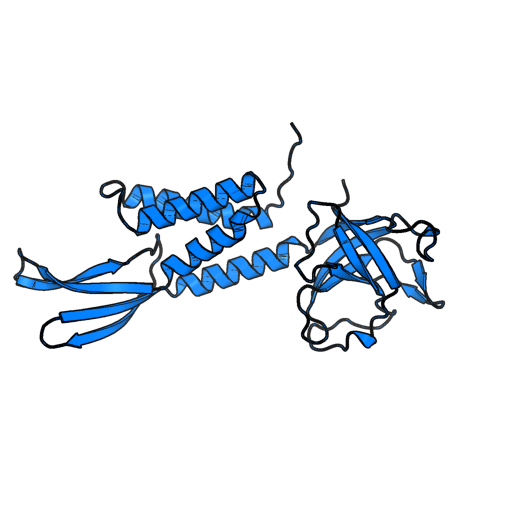 21.292 1.00 82.69 145 ARG A O 1
ATOM 1202 N N . ASN A 1 146 ? -21.730 14.627 21.735 1.00 71.81 146 ASN A N 1
ATOM 1203 C CA . ASN A 1 146 ? -22.003 14.348 23.157 1.00 71.81 146 ASN A CA 1
ATOM 1204 C C . ASN A 1 146 ? -23.381 13.712 23.403 1.00 71.81 146 ASN A C 1
ATOM 1206 O O . ASN A 1 146 ? -23.630 13.230 24.497 1.00 71.81 146 ASN A O 1
ATOM 1210 N N . ASP A 1 147 ? -24.243 13.732 22.398 1.00 72.38 147 ASP A N 1
ATOM 1211 C CA . ASP A 1 147 ? -25.679 13.453 22.423 1.00 72.38 147 ASP A CA 1
ATOM 1212 C C . ASP A 1 147 ? -26.055 12.178 21.640 1.00 72.38 147 ASP A C 1
ATOM 1214 O O . ASP A 1 147 ? -27.214 11.974 21.297 1.00 72.38 147 ASP A O 1
ATOM 1218 N N . GLY A 1 148 ? -25.077 11.319 21.335 1.00 67.25 148 GLY A N 1
ATOM 1219 C CA . GLY A 1 148 ? -25.292 10.066 20.603 1.00 67.25 148 GLY A CA 1
ATOM 1220 C C . GLY A 1 148 ? -25.552 8.867 21.518 1.00 67.25 148 GLY A C 1
ATOM 1221 O O . GLY A 1 148 ? -25.046 8.812 22.633 1.00 67.25 148 GLY A O 1
ATOM 1222 N N . GLU A 1 149 ? -26.258 7.856 21.012 1.00 71.81 149 GLU A N 1
ATOM 1223 C CA . GLU A 1 149 ? -26.571 6.613 21.743 1.00 71.81 149 GLU A CA 1
ATOM 1224 C C . GLU A 1 149 ? -25.322 5.821 22.182 1.00 71.81 149 GLU A C 1
ATOM 1226 O O . GLU A 1 149 ? -25.384 5.024 23.111 1.00 71.81 149 GLU A O 1
ATOM 1231 N N . LEU A 1 150 ? -24.168 6.047 21.539 1.00 75.31 150 LEU A N 1
ATOM 1232 C CA . LEU A 1 150 ? -22.884 5.459 21.944 1.00 75.31 150 LEU A CA 1
ATOM 1233 C C . LEU A 1 150 ? -22.125 6.284 22.992 1.00 75.31 150 LEU A C 1
ATOM 1235 O O . LEU A 1 150 ? -21.056 5.855 23.424 1.00 75.31 150 LEU A O 1
ATOM 1239 N N . ALA A 1 151 ? -22.623 7.462 23.389 1.00 76.94 151 ALA A N 1
ATOM 1240 C CA . ALA A 1 151 ? -21.913 8.371 24.291 1.00 76.94 151 ALA A CA 1
ATOM 1241 C C . ALA A 1 151 ? -21.484 7.685 25.596 1.00 76.94 151 ALA A C 1
ATOM 1243 O O . ALA A 1 151 ? -20.358 7.911 26.043 1.00 76.94 151 ALA A O 1
ATOM 1244 N N . ASP A 1 152 ? -22.338 6.809 26.128 1.00 81.75 152 ASP A N 1
ATOM 1245 C CA . ASP A 1 152 ? -22.119 6.087 27.384 1.00 81.75 152 ASP A CA 1
ATOM 1246 C C . ASP A 1 152 ? -21.154 4.899 27.248 1.00 81.75 152 ASP A C 1
ATOM 1248 O O . ASP A 1 152 ? -20.579 4.450 28.236 1.00 81.75 152 ASP A O 1
ATOM 1252 N N . PHE A 1 153 ? -20.932 4.410 26.025 1.00 83.25 153 PHE A N 1
ATOM 1253 C CA . PHE A 1 153 ? -20.036 3.284 25.743 1.00 83.25 153 PHE A CA 1
ATOM 1254 C C . PHE A 1 153 ? -18.623 3.731 25.356 1.00 83.25 153 PHE A C 1
ATOM 1256 O O . PHE A 1 153 ? -17.703 2.917 25.297 1.00 83.25 153 PHE A O 1
ATOM 1263 N N . PHE A 1 154 ? -18.415 5.020 25.074 1.00 86.25 154 PHE A N 1
ATOM 1264 C CA . PHE A 1 154 ? -17.085 5.533 24.762 1.00 86.25 154 PHE A CA 1
ATOM 1265 C C . PHE A 1 154 ? -16.237 5.767 26.025 1.00 86.25 154 PHE A C 1
ATOM 1267 O O . PHE A 1 154 ? -16.736 6.291 27.019 1.00 86.25 154 PHE A O 1
ATOM 1274 N N . PRO A 1 155 ? -14.913 5.528 25.963 1.00 90.38 155 PRO A N 1
ATOM 1275 C CA . PRO A 1 155 ? -14.157 5.057 24.803 1.00 90.38 155 PRO A CA 1
ATOM 1276 C C . PRO A 1 155 ? -14.273 3.540 24.597 1.00 90.38 155 PRO A C 1
ATOM 1278 O O . PRO A 1 155 ? -14.090 2.772 25.533 1.00 90.38 155 PRO A O 1
ATOM 1281 N N . MET A 1 156 ? -14.462 3.115 23.345 1.00 92.56 156 MET A N 1
ATOM 1282 C CA . MET A 1 156 ? -14.457 1.692 22.986 1.00 92.56 156 MET A CA 1
ATOM 1283 C C . MET A 1 156 ? -13.112 1.292 22.394 1.00 92.56 156 MET A C 1
ATOM 1285 O O . MET A 1 156 ? -12.539 2.019 21.577 1.00 92.56 156 MET A O 1
ATOM 1289 N N . TYR A 1 157 ? -12.631 0.108 22.755 1.00 94.56 157 TYR A N 1
ATOM 1290 C CA . TYR A 1 157 ? -11.400 -0.459 22.217 1.00 94.56 157 TYR A CA 1
ATOM 1291 C C . TYR A 1 157 ? -11.709 -1.616 21.278 1.00 94.56 157 TYR A C 1
ATOM 1293 O O . TYR A 1 157 ? -12.659 -2.370 21.477 1.00 94.56 157 TYR A O 1
ATOM 1301 N N . GLY A 1 158 ? -10.888 -1.757 20.246 1.00 94.12 158 GLY A N 1
ATOM 1302 C CA . GLY A 1 158 ? -11.003 -2.869 19.319 1.00 94.12 158 GLY A CA 1
ATOM 1303 C C . GLY A 1 158 ? -9.684 -3.198 18.649 1.00 94.12 158 GLY A C 1
ATOM 1304 O O . GLY A 1 158 ? -8.742 -2.401 18.638 1.00 94.12 158 GLY A O 1
ATOM 1305 N N . ILE A 1 159 ? -9.623 -4.383 18.067 1.00 92.50 159 ILE A N 1
ATOM 1306 C CA . ILE A 1 159 ? -8.495 -4.895 17.309 1.00 92.50 159 ILE A CA 1
ATOM 1307 C C . ILE A 1 159 ? -8.937 -5.015 15.859 1.00 92.50 159 ILE A C 1
ATOM 1309 O O . ILE A 1 159 ? -9.934 -5.653 15.534 1.00 92.50 159 ILE A O 1
ATOM 1313 N N . VAL A 1 160 ? -8.185 -4.393 14.958 1.00 89.88 160 VAL A N 1
ATOM 1314 C CA . VAL A 1 160 ? -8.458 -4.528 13.528 1.00 89.88 160 VAL A CA 1
ATOM 1315 C C . VAL A 1 160 ? -8.235 -5.978 13.099 1.00 89.88 160 VAL A C 1
ATOM 1317 O O . VAL A 1 160 ? -7.119 -6.490 13.191 1.00 89.88 160 VAL A O 1
ATOM 1320 N N . ASN A 1 161 ? -9.269 -6.612 12.560 1.00 87.44 161 ASN A N 1
ATOM 1321 C CA . ASN A 1 161 ? -9.220 -7.991 12.094 1.00 87.44 161 ASN A CA 1
ATOM 1322 C C . ASN A 1 161 ? -8.705 -8.071 10.650 1.00 87.44 161 ASN A C 1
ATOM 1324 O O . ASN A 1 161 ? -7.638 -8.629 10.379 1.00 87.44 161 ASN A O 1
ATOM 1328 N N . LYS A 1 162 ? -9.434 -7.460 9.711 1.00 83.44 162 LYS A N 1
ATOM 1329 C CA . LYS A 1 162 ? -9.105 -7.471 8.279 1.00 83.44 162 LYS A CA 1
ATOM 1330 C C . LYS A 1 162 ? -9.690 -6.263 7.551 1.00 83.44 162 LYS A C 1
ATOM 1332 O O . LYS A 1 162 ? -10.601 -5.605 8.045 1.00 83.44 162 LYS A O 1
ATOM 1337 N N . ARG A 1 163 ? -9.158 -5.976 6.362 1.00 82.31 163 ARG A N 1
ATOM 1338 C CA . ARG A 1 163 ? -9.814 -5.096 5.386 1.00 82.31 163 ARG A CA 1
ATOM 1339 C C . ARG A 1 163 ? -10.716 -5.933 4.493 1.00 82.31 163 ARG A C 1
ATOM 1341 O O . ARG A 1 163 ? -10.348 -7.055 4.165 1.00 82.31 163 ARG A O 1
ATOM 1348 N N . ILE A 1 164 ? -11.843 -5.375 4.083 1.00 84.06 164 ILE A N 1
ATOM 1349 C CA . ILE A 1 164 ? -12.820 -6.054 3.233 1.00 84.06 164 ILE A CA 1
ATOM 1350 C C . ILE A 1 164 ? -13.368 -5.103 2.163 1.00 84.06 164 ILE A C 1
ATOM 1352 O O . ILE A 1 164 ? -13.183 -3.884 2.235 1.00 84.06 164 ILE A O 1
ATOM 1356 N N . VAL A 1 165 ? -14.046 -5.680 1.174 1.00 83.81 165 VAL A N 1
ATOM 1357 C CA . VAL A 1 165 ? -14.794 -4.964 0.138 1.00 83.81 165 VAL A CA 1
ATOM 1358 C C . VAL A 1 165 ? -16.272 -5.281 0.340 1.00 83.81 165 VAL A C 1
ATOM 1360 O O . VAL A 1 165 ? -16.644 -6.449 0.382 1.00 83.81 165 VAL A O 1
ATOM 1363 N N . ILE A 1 166 ? -17.106 -4.250 0.469 1.00 84.44 166 ILE A N 1
ATOM 1364 C CA . ILE A 1 166 ? -18.560 -4.382 0.647 1.00 84.44 166 ILE A CA 1
ATOM 1365 C C . ILE A 1 166 ? -19.230 -3.594 -0.468 1.00 84.44 166 ILE A C 1
ATOM 1367 O O . ILE A 1 166 ? -18.909 -2.424 -0.654 1.00 84.44 166 ILE A O 1
ATOM 1371 N N . SER A 1 167 ? -20.164 -4.211 -1.197 1.00 85.19 167 SER A N 1
ATOM 1372 C CA . SER A 1 167 ? -20.907 -3.550 -2.288 1.00 85.19 167 SER A CA 1
ATOM 1373 C C . SER A 1 167 ? -20.007 -2.836 -3.310 1.00 85.19 167 SER A C 1
ATOM 1375 O O . SER A 1 167 ? -20.265 -1.695 -3.684 1.00 85.19 167 SER A O 1
ATOM 1377 N N . ASN A 1 168 ? -18.910 -3.483 -3.726 1.00 81.69 168 ASN A N 1
ATOM 1378 C CA . ASN A 1 168 ? -17.862 -2.918 -4.596 1.00 81.69 168 ASN A CA 1
ATOM 1379 C C . ASN A 1 168 ? -17.145 -1.666 -4.052 1.00 81.69 168 ASN A C 1
ATOM 1381 O O . ASN A 1 168 ? -16.327 -1.067 -4.748 1.00 81.69 168 ASN A O 1
ATOM 1385 N N . GLU A 1 169 ? -17.398 -1.272 -2.806 1.00 81.06 169 GLU A N 1
ATOM 1386 C CA . GLU A 1 169 ? -16.653 -0.216 -2.145 1.00 81.06 169 GLU A CA 1
ATOM 1387 C C . GLU A 1 169 ? -15.414 -0.794 -1.448 1.00 81.06 169 GLU A C 1
ATOM 1389 O O . GLU A 1 169 ? -15.517 -1.637 -0.555 1.00 81.06 169 GLU A O 1
ATOM 1394 N N . GLU A 1 170 ? -14.231 -0.294 -1.802 1.00 82.81 170 GLU A N 1
ATOM 1395 C CA . GLU A 1 170 ? -12.985 -0.647 -1.118 1.00 82.81 170 GLU A CA 1
ATOM 1396 C C . GLU A 1 170 ? -12.835 0.076 0.241 1.00 82.81 170 GLU A C 1
ATOM 1398 O O . GLU A 1 170 ? -13.590 0.996 0.586 1.00 82.81 170 GLU A O 1
ATOM 1403 N N . ASN A 1 171 ? -11.794 -0.314 0.989 1.00 82.94 171 ASN A N 1
ATOM 1404 C CA . ASN A 1 171 ? -11.318 0.316 2.230 1.00 82.94 171 ASN A CA 1
ATOM 1405 C C . ASN A 1 171 ? -12.207 0.160 3.477 1.00 82.94 171 ASN A C 1
ATOM 1407 O O . ASN A 1 171 ? -12.013 0.898 4.447 1.00 82.94 171 ASN A O 1
ATOM 1411 N N . TRP A 1 172 ? -13.123 -0.809 3.506 1.00 88.56 172 TRP A N 1
ATOM 1412 C CA . TRP A 1 172 ? -13.788 -1.195 4.753 1.00 88.56 172 TRP A CA 1
ATOM 1413 C C . TRP A 1 172 ? -12.834 -1.971 5.656 1.00 88.56 172 TRP A C 1
ATOM 1415 O O . TRP A 1 172 ? -11.978 -2.725 5.189 1.00 88.56 172 TRP A O 1
ATOM 1425 N N . VAL A 1 173 ? -12.976 -1.781 6.962 1.00 90.19 173 VAL A N 1
ATOM 1426 C CA . VAL A 1 173 ? -12.155 -2.430 7.981 1.00 90.19 173 VAL A CA 1
ATOM 1427 C C . VAL A 1 173 ? -13.070 -3.098 8.997 1.00 90.19 173 VAL A C 1
ATOM 1429 O O . VAL A 1 173 ? -13.873 -2.422 9.633 1.00 90.19 173 VAL A O 1
ATOM 1432 N N . LEU A 1 174 ? -12.920 -4.411 9.151 1.00 91.06 174 LEU A N 1
ATOM 1433 C CA . LEU A 1 174 ? -13.555 -5.193 10.204 1.00 91.06 174 LEU A CA 1
ATOM 1434 C C . LEU A 1 174 ? -12.726 -5.081 11.481 1.00 91.06 174 LEU A C 1
ATOM 1436 O O . LEU A 1 174 ? -11.503 -5.266 11.456 1.00 91.06 174 LEU A O 1
ATOM 1440 N N . VAL A 1 175 ? -13.393 -4.776 12.585 1.00 93.44 175 VAL A N 1
ATOM 1441 C CA . VAL A 1 175 ? -12.776 -4.596 13.897 1.00 93.44 175 VAL A CA 1
ATOM 1442 C C . VAL A 1 175 ? -13.509 -5.472 14.897 1.00 93.44 175 VAL A C 1
ATOM 1444 O O . VAL A 1 175 ? -14.730 -5.389 15.008 1.00 93.44 175 VAL A O 1
ATOM 1447 N N . ASP A 1 176 ? -12.744 -6.270 15.631 1.00 93.75 176 ASP A N 1
ATOM 1448 C CA . ASP A 1 176 ? -13.233 -7.022 16.779 1.00 93.75 176 ASP A CA 1
ATOM 1449 C C . ASP A 1 176 ? -13.158 -6.101 17.999 1.00 93.75 176 ASP A C 1
ATOM 1451 O O . ASP A 1 176 ? -12.087 -5.583 18.322 1.00 93.75 176 ASP A O 1
ATOM 1455 N N . LEU A 1 177 ? -14.287 -5.835 18.646 1.00 94.25 177 LEU A N 1
ATOM 1456 C CA . LEU A 1 177 ? -14.327 -5.040 19.867 1.00 94.25 177 LEU A CA 1
ATOM 1457 C C . LEU A 1 177 ? -13.789 -5.861 21.041 1.00 94.25 177 LEU A C 1
ATOM 1459 O O . LEU A 1 177 ? -14.015 -7.066 21.127 1.00 94.25 177 LEU A O 1
ATOM 1463 N N . GLU A 1 178 ? -13.063 -5.205 21.944 1.00 93.75 178 GLU A N 1
ATOM 1464 C CA . GLU A 1 178 ? -12.554 -5.852 23.161 1.00 93.75 178 GLU A CA 1
ATOM 1465 C C . GLU A 1 178 ? -13.670 -6.092 24.182 1.00 93.75 178 GLU A C 1
ATOM 1467 O O . GLU A 1 178 ? -13.624 -7.066 24.929 1.00 93.75 178 GLU A O 1
ATOM 1472 N N . GLU A 1 179 ? -14.685 -5.229 24.173 1.00 90.62 179 GLU A N 1
ATOM 1473 C CA . GLU A 1 179 ? -15.878 -5.328 25.004 1.00 90.62 179 GLU A CA 1
ATOM 1474 C C . GLU A 1 179 ? -17.119 -5.301 24.113 1.00 90.62 179 GLU A C 1
ATOM 1476 O O . GLU A 1 179 ? -17.191 -4.545 23.141 1.00 90.62 179 GLU A O 1
ATOM 1481 N N . THR A 1 180 ? -18.101 -6.138 24.441 1.00 90.88 180 THR A N 1
ATOM 1482 C CA . THR A 1 180 ? -19.376 -6.159 23.726 1.00 90.88 180 THR A CA 1
ATOM 1483 C C . THR A 1 180 ? -20.321 -5.107 24.278 1.00 90.88 180 THR A C 1
ATOM 1485 O O . THR A 1 180 ? -20.421 -4.967 25.496 1.00 90.88 180 THR A O 1
ATOM 1488 N N . PHE A 1 181 ? -21.094 -4.459 23.412 1.00 88.94 181 PHE A N 1
ATOM 1489 C CA . PHE A 1 181 ? -22.173 -3.563 23.829 1.00 88.94 181 PHE A CA 1
ATOM 1490 C C . PHE A 1 181 ? -23.525 -4.029 23.260 1.00 88.94 181 PHE A C 1
ATOM 1492 O O . PHE A 1 181 ? -23.554 -4.697 22.221 1.00 88.94 181 PHE A O 1
ATOM 1499 N N . PRO A 1 182 ? -24.649 -3.739 23.936 1.00 88.50 182 PRO A N 1
ATOM 1500 C CA . PRO A 1 182 ? -25.969 -4.113 23.449 1.00 88.50 182 PRO A CA 1
ATOM 1501 C C . PRO A 1 182 ? -26.440 -3.180 22.324 1.00 88.50 182 PRO A C 1
ATOM 1503 O O . PRO A 1 182 ? -26.395 -1.961 22.458 1.00 88.50 182 PRO A O 1
ATOM 1506 N N . TYR A 1 183 ? -26.964 -3.759 21.244 1.00 84.81 183 TYR A N 1
ATOM 1507 C CA . TYR A 1 183 ? -27.695 -3.059 20.189 1.00 84.81 183 TYR A CA 1
ATOM 1508 C C . TYR A 1 183 ? -28.933 -3.862 19.805 1.00 84.81 183 TYR A C 1
ATOM 1510 O O . TYR A 1 183 ? -28.817 -5.044 19.484 1.00 84.81 183 TYR A O 1
ATOM 1518 N N . ASP A 1 184 ? -30.109 -3.236 19.860 1.00 84.62 184 ASP A N 1
ATOM 1519 C CA . ASP A 1 184 ? -31.394 -3.887 19.560 1.00 84.62 184 ASP A CA 1
ATOM 1520 C C . ASP A 1 184 ? -31.569 -5.238 20.298 1.00 84.62 184 ASP A C 1
ATOM 1522 O O . ASP A 1 184 ? -31.923 -6.274 19.735 1.00 84.62 184 ASP A O 1
ATOM 1526 N N . GLY A 1 185 ? -31.189 -5.254 21.583 1.00 83.50 185 GLY A N 1
ATOM 1527 C CA . GLY A 1 185 ? -31.240 -6.442 22.443 1.00 83.50 185 GLY A CA 1
ATOM 1528 C C . GLY A 1 185 ? -30.189 -7.523 22.152 1.00 83.50 185 GLY A C 1
ATOM 1529 O O . GLY A 1 185 ? -30.219 -8.574 22.792 1.00 83.50 185 GLY A O 1
ATOM 1530 N N . ARG A 1 186 ? -29.249 -7.297 21.224 1.00 87.12 186 ARG A N 1
ATOM 1531 C CA . ARG A 1 186 ? -28.203 -8.261 20.841 1.00 87.12 186 ARG A CA 1
ATOM 1532 C C . ARG A 1 186 ? -26.800 -7.766 21.208 1.00 87.12 186 ARG A C 1
ATOM 1534 O O . ARG A 1 186 ? -26.525 -6.575 21.081 1.00 87.12 186 ARG A O 1
ATOM 1541 N N . PRO A 1 187 ? -25.887 -8.656 21.635 1.00 90.12 187 PRO A N 1
ATOM 1542 C CA . PRO A 1 187 ? -24.510 -8.277 21.929 1.00 90.12 187 PRO A CA 1
ATOM 1543 C C . PRO A 1 187 ? -23.706 -8.081 20.638 1.00 90.12 187 PRO A C 1
ATOM 1545 O O . PRO A 1 187 ? -23.591 -8.992 19.813 1.00 90.12 187 PRO A O 1
ATOM 1548 N N . ILE A 1 188 ? -23.103 -6.906 20.485 1.00 92.62 188 ILE A N 1
ATOM 1549 C CA . ILE A 1 188 ? -22.236 -6.569 19.357 1.00 92.62 188 ILE A CA 1
ATOM 1550 C C . ILE A 1 188 ? -20.780 -6.731 19.772 1.00 92.62 188 ILE A C 1
ATOM 1552 O O . ILE A 1 188 ? -20.307 -6.044 20.672 1.00 92.62 188 ILE A O 1
ATOM 1556 N N . SER A 1 189 ? -20.067 -7.629 19.096 1.00 92.12 189 SER A N 1
ATOM 1557 C CA . SER A 1 189 ? -18.630 -7.876 19.283 1.00 92.12 189 SER A CA 1
ATOM 1558 C C . SER A 1 189 ? -17.785 -7.443 18.086 1.00 92.12 189 SER A C 1
ATOM 1560 O O . SER A 1 189 ? -16.560 -7.427 18.170 1.00 92.12 189 SER A O 1
ATOM 1562 N N . GLN A 1 190 ? -18.417 -7.098 16.964 1.00 94.00 190 GLN A N 1
ATOM 1563 C CA . GLN A 1 190 ? -17.738 -6.740 15.726 1.00 94.00 190 GLN A CA 1
ATOM 1564 C C . GLN A 1 190 ? -18.386 -5.528 15.077 1.00 94.00 190 GLN A C 1
ATOM 1566 O O . GLN A 1 190 ? -19.603 -5.337 15.121 1.00 94.00 190 GLN A O 1
ATOM 1571 N N . ILE A 1 191 ? -17.552 -4.718 14.438 1.00 94.06 191 ILE A N 1
ATOM 1572 C CA . ILE A 1 191 ? -17.996 -3.534 13.715 1.00 94.06 191 ILE A CA 1
ATOM 1573 C C . ILE A 1 191 ? -17.265 -3.400 12.387 1.00 94.06 191 ILE A C 1
ATOM 1575 O O . ILE A 1 191 ? -16.156 -3.906 12.187 1.00 94.06 191 ILE A O 1
ATOM 1579 N N . LEU A 1 192 ? -17.865 -2.615 11.509 1.00 93.50 192 LEU A N 1
ATOM 1580 C CA . LEU A 1 192 ? -17.270 -2.167 10.270 1.00 93.50 192 LEU A CA 1
ATOM 1581 C C . LEU A 1 192 ? -16.996 -0.679 10.337 1.00 93.50 192 LEU A C 1
ATOM 1583 O O . LEU A 1 192 ? -17.870 0.120 10.678 1.00 93.50 192 LEU A O 1
ATOM 1587 N N . MET A 1 193 ? -15.783 -0.305 9.948 1.00 93.12 193 MET A N 1
ATOM 1588 C CA . MET A 1 193 ? -15.404 1.091 9.831 1.00 93.12 193 MET A CA 1
ATOM 1589 C C . MET A 1 193 ? -14.827 1.437 8.468 1.00 93.12 193 MET A C 1
ATOM 1591 O O . MET A 1 193 ? -14.146 0.636 7.826 1.00 93.12 193 MET A O 1
ATOM 1595 N N . LYS A 1 194 ? -15.076 2.673 8.042 1.00 92.38 194 LYS A N 1
ATOM 1596 C CA . LYS A 1 194 ? -14.517 3.256 6.820 1.00 92.38 194 LYS A CA 1
ATOM 1597 C C . LYS A 1 194 ? -14.322 4.753 7.004 1.00 92.38 194 LYS A C 1
ATOM 1599 O O . LYS A 1 194 ? -15.170 5.409 7.607 1.00 92.38 194 LYS A O 1
ATOM 1604 N N . SER A 1 195 ? -13.231 5.303 6.472 1.00 91.31 195 SER A N 1
ATOM 1605 C CA . SER A 1 195 ? -12.975 6.749 6.513 1.00 91.31 195 SER A CA 1
ATOM 1606 C C . SER A 1 195 ? -14.142 7.535 5.917 1.00 91.31 195 SER A C 1
ATOM 1608 O O . SER A 1 195 ? -14.707 7.130 4.897 1.00 91.31 195 SER A O 1
ATOM 1610 N N . LYS A 1 196 ? -14.486 8.676 6.525 1.00 89.31 196 LYS A N 1
ATOM 1611 C CA . LYS A 1 196 ? -15.456 9.615 5.947 1.00 89.31 196 LYS A CA 1
ATOM 1612 C C . LYS A 1 196 ? -15.066 10.050 4.534 1.00 89.31 196 LYS A C 1
ATOM 1614 O O . LYS A 1 196 ? -15.933 10.179 3.679 1.00 89.31 196 LYS A O 1
ATOM 1619 N N . ASP A 1 197 ? -13.768 10.210 4.291 1.00 82.19 197 ASP A N 1
ATOM 1620 C CA . ASP A 1 197 ? -13.230 10.695 3.019 1.00 82.19 197 ASP A CA 1
ATOM 1621 C C . ASP A 1 197 ? -13.144 9.581 1.952 1.00 82.19 197 ASP A C 1
ATOM 1623 O O . ASP A 1 197 ? -12.598 9.798 0.874 1.00 82.19 197 ASP A O 1
ATOM 1627 N N . GLY A 1 198 ? -13.599 8.357 2.254 1.00 77.06 198 GLY A N 1
ATOM 1628 C CA . GLY A 1 198 ? -13.560 7.200 1.345 1.00 77.06 198 GLY A CA 1
ATOM 1629 C C . GLY A 1 198 ? -12.184 6.537 1.185 1.00 77.06 198 GLY A C 1
ATOM 1630 O O . GLY A 1 198 ? -12.087 5.431 0.651 1.00 77.06 198 GLY A O 1
ATOM 1631 N N . ASN A 1 199 ? -11.129 7.174 1.693 1.00 76.75 199 ASN A N 1
ATOM 1632 C CA . ASN A 1 199 ? -9.758 6.673 1.664 1.00 76.75 199 ASN A CA 1
ATOM 1633 C C . ASN A 1 199 ? -9.512 5.548 2.692 1.00 76.75 199 ASN A C 1
ATOM 1635 O O . ASN A 1 199 ? -10.323 5.279 3.579 1.00 76.75 199 ASN A O 1
ATOM 1639 N N . SER A 1 200 ? -8.345 4.901 2.609 1.00 78.56 200 SER A N 1
ATOM 1640 C CA . SER A 1 200 ? -7.873 3.990 3.661 1.00 78.56 200 SER A CA 1
ATOM 1641 C C . SER A 1 200 ? -7.781 4.693 5.024 1.00 78.56 200 SER A C 1
ATOM 1643 O O . SER A 1 200 ? -7.158 5.750 5.126 1.00 78.56 200 SER A O 1
ATOM 1645 N N . VAL A 1 201 ? -8.312 4.055 6.075 1.00 82.38 201 VAL A N 1
ATOM 1646 C CA . VAL A 1 201 ? -8.243 4.550 7.463 1.00 82.38 201 VAL A CA 1
ATOM 1647 C C . VAL A 1 201 ? -6.785 4.752 7.900 1.00 82.38 201 VAL A C 1
ATOM 1649 O O . VAL A 1 201 ? -5.962 3.835 7.823 1.00 82.38 201 VAL A O 1
ATOM 1652 N N . ASN A 1 202 ? -6.461 5.944 8.399 1.00 79.31 202 ASN A N 1
ATOM 1653 C CA . ASN A 1 202 ? -5.139 6.341 8.864 1.00 79.31 202 ASN A CA 1
ATOM 1654 C C . ASN A 1 202 ? -5.099 6.517 10.390 1.00 79.31 202 ASN A C 1
ATOM 1656 O O . ASN A 1 202 ? -5.296 7.600 10.940 1.00 79.31 202 ASN A O 1
ATOM 1660 N N . LEU A 1 203 ? -4.676 5.457 11.077 1.00 81.25 203 LEU A N 1
ATOM 1661 C CA . LEU A 1 203 ? -4.581 5.412 12.540 1.00 81.25 203 LEU A CA 1
ATOM 1662 C C . LEU A 1 203 ? -3.479 6.303 13.156 1.00 81.25 203 LEU A C 1
ATOM 1664 O O . LEU A 1 203 ? -3.346 6.333 14.381 1.00 81.25 203 LEU A O 1
ATOM 1668 N N . ARG A 1 204 ? -2.654 7.000 12.352 1.00 75.62 204 ARG A N 1
ATOM 1669 C CA . ARG A 1 204 ? -1.593 7.902 12.856 1.00 75.62 204 ARG A CA 1
ATOM 1670 C C . ARG A 1 204 ? -2.154 9.212 13.412 1.00 75.62 204 ARG A C 1
ATOM 1672 O O . ARG A 1 204 ? -1.483 9.869 14.203 1.00 75.62 204 ARG A O 1
ATOM 1679 N N . LYS A 1 205 ? -3.359 9.594 12.991 1.00 80.19 205 LYS A N 1
ATOM 1680 C CA . LYS A 1 205 ? -4.079 10.780 13.460 1.00 80.19 205 LYS A CA 1
ATOM 1681 C C . LYS A 1 205 ? -5.467 10.378 13.949 1.00 80.19 205 LYS A C 1
ATOM 1683 O O . LYS A 1 205 ? -5.920 9.268 13.696 1.00 80.19 205 LYS A O 1
ATOM 1688 N N . LYS A 1 206 ? -6.129 11.296 14.649 1.00 87.81 206 LYS A N 1
ATOM 1689 C CA . LYS A 1 206 ? -7.558 11.181 14.940 1.00 87.81 206 LYS A CA 1
ATOM 1690 C C . LYS A 1 206 ? -8.316 11.371 13.623 1.00 87.81 206 LYS A C 1
ATOM 1692 O O . LYS A 1 206 ? -8.123 12.387 12.956 1.00 87.81 206 LYS A O 1
ATOM 1697 N N . GLU A 1 207 ? -9.111 10.387 13.230 1.00 90.94 207 GLU A N 1
ATOM 1698 C CA . GLU A 1 207 ? -9.829 10.373 11.955 1.00 90.94 207 GLU A CA 1
ATOM 1699 C C . GLU A 1 207 ? -11.305 10.066 12.173 1.00 90.94 207 GLU A C 1
ATOM 1701 O O . GLU A 1 207 ? -11.646 9.256 13.028 1.00 90.94 207 GLU A O 1
ATOM 1706 N N . LEU A 1 208 ? -12.178 10.736 11.424 1.00 93.12 208 LEU A N 1
ATOM 1707 C CA . LEU A 1 208 ? -13.614 10.505 11.490 1.00 93.12 208 LEU A CA 1
ATOM 1708 C C . LEU A 1 208 ? -13.976 9.320 10.589 1.00 93.12 208 LEU A C 1
ATOM 1710 O O . LEU A 1 208 ? -13.678 9.332 9.391 1.00 93.12 208 LEU A O 1
ATOM 1714 N N . VAL A 1 209 ? -14.608 8.304 11.164 1.00 94.25 209 VAL A N 1
ATOM 1715 C CA . VAL A 1 209 ? -14.975 7.070 10.466 1.00 94.25 209 VAL A CA 1
ATOM 1716 C C . VAL A 1 209 ? -16.466 6.797 10.602 1.00 94.25 209 VAL A C 1
ATOM 1718 O O . VAL A 1 209 ? -17.096 7.182 11.587 1.00 94.25 209 VAL A O 1
ATOM 1721 N N . HIS A 1 210 ? -17.020 6.119 9.603 1.00 94.00 210 HIS A N 1
ATOM 1722 C CA . HIS A 1 210 ? -18.328 5.493 9.706 1.00 94.00 210 HIS A CA 1
ATOM 1723 C C . HIS A 1 210 ? -18.237 4.343 10.703 1.00 94.00 210 HIS A C 1
ATOM 1725 O O . HIS A 1 210 ? -17.319 3.535 10.588 1.00 94.00 210 HIS A O 1
ATOM 1731 N N . PHE A 1 211 ? -19.188 4.249 11.622 1.00 92.88 211 PHE A N 1
ATOM 1732 C CA . PHE A 1 211 ? -19.339 3.121 12.528 1.00 92.88 211 PHE A CA 1
ATOM 1733 C C . PHE A 1 211 ? -20.587 2.346 12.118 1.00 92.88 211 PHE A C 1
ATOM 1735 O O . PHE A 1 211 ? -21.709 2.838 12.253 1.00 92.88 211 PHE A O 1
ATOM 1742 N N . ARG A 1 212 ? -20.394 1.160 11.542 1.00 93.12 212 ARG A N 1
ATOM 1743 C CA . ARG A 1 212 ? -21.479 0.259 11.148 1.00 93.12 212 ARG A CA 1
ATOM 1744 C C . ARG A 1 212 ? -21.439 -1.001 11.994 1.00 93.12 212 ARG A C 1
ATOM 1746 O O . ARG A 1 212 ? -20.360 -1.526 12.265 1.00 93.12 212 ARG A O 1
ATOM 1753 N N . ILE A 1 213 ? -22.606 -1.482 12.394 1.00 92.00 213 ILE A N 1
ATOM 1754 C CA . ILE A 1 213 ? -22.720 -2.664 13.250 1.00 92.00 213 ILE A CA 1
ATOM 1755 C C . ILE A 1 213 ? -22.691 -3.930 12.399 1.00 92.00 213 ILE A C 1
ATOM 1757 O O . ILE A 1 213 ? -23.296 -3.975 11.328 1.00 92.00 213 ILE A O 1
ATOM 1761 N N . VAL A 1 214 ? -21.999 -4.958 12.895 1.00 91.69 214 VAL A N 1
ATOM 1762 C CA . VAL A 1 214 ? -22.088 -6.327 12.378 1.00 91.69 214 VAL A CA 1
ATOM 1763 C C . VAL A 1 214 ? -23.016 -7.111 13.310 1.00 91.69 214 VAL A C 1
ATOM 1765 O O . VAL A 1 214 ? -22.634 -7.370 14.454 1.00 91.69 214 VAL A O 1
ATOM 1768 N N . PRO A 1 215 ? -24.246 -7.455 12.881 1.00 84.62 215 PRO A N 1
ATOM 1769 C CA . PRO A 1 215 ? -25.175 -8.208 13.719 1.00 84.62 215 PRO A CA 1
ATOM 1770 C C . PRO A 1 215 ? -24.612 -9.581 14.108 1.00 84.62 215 PRO A C 1
ATOM 1772 O O . PRO A 1 215 ? -23.979 -10.255 13.294 1.00 84.62 215 PRO A O 1
ATOM 1775 N N . SER A 1 216 ? -24.876 -10.032 15.336 1.00 76.12 216 SER A N 1
ATOM 1776 C CA . SER A 1 216 ? -24.405 -11.332 15.828 1.00 76.12 216 SER A CA 1
ATOM 1777 C C . SER A 1 216 ? -24.895 -12.471 14.920 1.00 76.12 216 SER A C 1
ATOM 1779 O O . SER A 1 216 ? -26.087 -12.563 14.623 1.00 76.12 216 SER A O 1
ATOM 1781 N N . GLY A 1 217 ? -23.979 -13.341 14.486 1.00 68.75 217 GLY A N 1
ATOM 1782 C CA . GLY A 1 217 ? -24.274 -14.465 13.585 1.00 68.75 217 GLY A CA 1
ATOM 1783 C C . GLY A 1 217 ? -24.149 -14.152 12.089 1.00 68.75 217 GLY A C 1
ATOM 1784 O O . GLY A 1 217 ? -24.214 -15.078 11.285 1.00 68.75 217 GLY A O 1
ATOM 1785 N N . MET A 1 218 ? -23.921 -12.890 11.703 1.00 73.56 218 MET A N 1
ATOM 1786 C CA . MET A 1 218 ? -23.490 -12.549 10.345 1.00 73.56 218 MET A CA 1
ATOM 1787 C C . MET A 1 218 ? -21.987 -12.800 10.212 1.00 73.56 218 MET A C 1
ATOM 1789 O O . MET A 1 218 ? -21.182 -12.209 10.933 1.00 73.56 218 MET A O 1
ATOM 1793 N N . TYR A 1 219 ? -21.604 -13.658 9.272 1.00 69.38 219 TYR A N 1
ATOM 1794 C CA . TYR A 1 219 ? -20.210 -13.814 8.875 1.00 69.38 219 TYR A CA 1
ATOM 1795 C C . TYR A 1 219 ? -19.926 -12.860 7.736 1.00 69.38 219 TYR A C 1
ATOM 1797 O O . TYR A 1 219 ? -20.542 -12.988 6.693 1.00 69.38 219 TYR A O 1
ATOM 1805 N N . VAL A 1 220 ? -18.985 -11.940 7.944 1.00 72.75 220 VAL A N 1
ATOM 1806 C CA . VAL A 1 220 ? -18.537 -11.018 6.900 1.00 72.75 220 VAL A CA 1
ATOM 1807 C C . VAL A 1 220 ? -17.563 -11.754 5.973 1.00 72.75 220 VAL A C 1
ATOM 1809 O O . VAL A 1 220 ? -16.340 -11.792 6.217 1.00 72.75 220 VAL A O 1
ATOM 1812 N N . GLU A 1 221 ? -18.102 -12.408 4.946 1.00 66.12 221 GLU A N 1
ATOM 1813 C CA . GLU A 1 221 ? -17.314 -13.071 3.910 1.00 66.12 221 GLU A CA 1
ATOM 1814 C C . GLU A 1 221 ? -16.754 -12.059 2.901 1.00 66.12 221 GLU A C 1
ATOM 1816 O O . GLU A 1 221 ? -17.278 -10.973 2.669 1.00 66.12 221 GLU A O 1
ATOM 1821 N N . GLU A 1 222 ? -15.608 -12.391 2.303 1.00 56.06 222 GLU A N 1
ATOM 1822 C CA . GLU A 1 222 ? -14.813 -11.453 1.497 1.00 56.06 222 GLU A CA 1
ATOM 1823 C C . GLU A 1 222 ? -15.420 -11.108 0.123 1.00 56.06 222 GLU A C 1
ATOM 1825 O O . GLU A 1 222 ? -14.768 -10.423 -0.670 1.00 56.06 222 GLU A O 1
ATOM 1830 N N . ARG A 1 223 ? -16.656 -11.531 -0.190 1.00 50.16 223 ARG A N 1
ATOM 1831 C CA . ARG A 1 223 ? -17.298 -11.218 -1.475 1.00 50.16 223 ARG A CA 1
ATOM 1832 C C . ARG A 1 223 ? -18.777 -10.845 -1.358 1.00 50.16 223 ARG A C 1
ATOM 1834 O O . ARG A 1 223 ? -19.632 -11.694 -1.159 1.00 50.16 223 ARG A O 1
ATOM 1841 N N . ASN A 1 224 ? -19.045 -9.579 -1.691 1.00 56.47 224 ASN A N 1
ATOM 1842 C CA . ASN A 1 224 ? -20.333 -9.049 -2.155 1.00 56.47 224 ASN A CA 1
ATOM 1843 C C . ASN A 1 224 ? -21.506 -9.059 -1.172 1.00 56.47 224 ASN A C 1
ATOM 1845 O O . ASN A 1 224 ? -22.660 -9.221 -1.564 1.00 56.47 224 ASN A O 1
ATOM 1849 N N . GLU A 1 225 ? -21.245 -8.746 0.088 1.00 69.19 225 GLU A N 1
ATOM 1850 C CA . GLU A 1 225 ? -22.337 -8.390 0.986 1.00 69.19 225 GLU A CA 1
ATOM 1851 C C . GLU A 1 225 ? -22.877 -6.992 0.654 1.00 69.19 225 GLU A C 1
ATOM 1853 O O . GLU A 1 225 ? -22.132 -6.044 0.354 1.00 69.19 225 GLU A O 1
ATOM 1858 N N . ASN A 1 226 ? -24.206 -6.879 0.666 1.00 80.38 226 ASN A N 1
ATOM 1859 C CA . ASN A 1 226 ? -24.877 -5.596 0.556 1.00 80.38 226 ASN A CA 1
ATOM 1860 C C . ASN A 1 226 ? -24.588 -4.783 1.831 1.00 80.38 226 ASN A C 1
ATOM 1862 O O . ASN A 1 226 ? -24.823 -5.246 2.945 1.00 80.38 226 ASN A O 1
ATOM 1866 N N . LYS A 1 227 ? -24.095 -3.555 1.660 1.00 82.81 227 LYS A N 1
ATOM 1867 C CA . LYS A 1 227 ? -23.836 -2.571 2.715 1.00 82.81 227 LYS A CA 1
ATOM 1868 C C . LYS A 1 227 ? -25.070 -2.311 3.580 1.00 82.81 227 LYS A C 1
ATOM 1870 O O . LYS A 1 227 ? -24.918 -1.935 4.741 1.00 82.81 227 LYS A O 1
ATOM 1875 N N . ASP A 1 228 ? -26.261 -2.534 3.036 1.00 85.38 228 ASP A N 1
ATOM 1876 C CA . ASP A 1 228 ? -27.535 -2.381 3.739 1.00 85.38 228 ASP A CA 1
ATOM 1877 C C . ASP A 1 228 ? -27.736 -3.410 4.863 1.00 85.38 228 ASP A C 1
ATOM 1879 O O . ASP A 1 228 ? -28.470 -3.132 5.808 1.00 85.38 228 ASP A O 1
ATOM 1883 N N . TYR A 1 229 ? -27.039 -4.554 4.834 1.00 86.12 229 TYR A N 1
ATOM 1884 C CA . TYR A 1 229 ? -27.054 -5.524 5.940 1.00 86.12 229 TYR A CA 1
ATOM 1885 C C . TYR A 1 229 ? -26.290 -5.044 7.180 1.00 86.12 229 TYR A C 1
ATOM 1887 O O . TYR A 1 229 ? -26.459 -5.597 8.267 1.00 86.12 229 TYR A O 1
ATOM 1895 N N . PHE A 1 230 ? -25.460 -4.011 7.023 1.00 90.12 230 PHE A N 1
ATOM 1896 C CA . PHE A 1 230 ? -24.638 -3.441 8.082 1.00 90.12 230 PHE A CA 1
ATOM 1897 C C . PHE A 1 230 ? -25.147 -2.046 8.418 1.00 90.12 230 PHE A C 1
ATOM 1899 O O . PHE A 1 230 ? -24.719 -1.075 7.778 1.00 90.12 230 PHE A O 1
ATOM 1906 N N . PRO A 1 231 ? -26.069 -1.907 9.385 1.00 90.00 231 PRO A N 1
ATOM 1907 C CA . PRO A 1 231 ? -26.682 -0.624 9.675 1.00 90.00 231 PRO A CA 1
ATOM 1908 C C . PRO A 1 231 ? -25.619 0.390 10.091 1.00 90.00 231 PRO A C 1
ATOM 1910 O O . PRO A 1 231 ? -24.703 0.101 10.868 1.00 90.00 231 PRO A O 1
ATOM 1913 N N . PHE A 1 232 ? -25.731 1.592 9.526 1.00 90.94 232 PHE A N 1
ATOM 1914 C CA . PHE A 1 232 ? -24.960 2.731 9.993 1.00 90.94 232 PHE A CA 1
ATOM 1915 C C . PHE A 1 232 ? -25.487 3.170 11.345 1.00 90.94 232 PHE A C 1
ATOM 1917 O O . PHE A 1 232 ? -26.680 3.414 11.484 1.00 90.94 232 PHE A O 1
ATOM 1924 N N . TYR A 1 233 ? -24.576 3.271 12.304 1.00 88.19 233 TYR A N 1
ATOM 1925 C CA . TYR A 1 233 ? -24.912 3.644 13.660 1.00 88.19 233 TYR A CA 1
ATOM 1926 C C . TYR A 1 233 ? -24.544 5.101 13.930 1.00 88.19 233 TYR A C 1
ATOM 1928 O O . TYR A 1 233 ? -25.419 5.920 14.178 1.00 88.19 233 TYR A O 1
ATOM 1936 N N . ASP A 1 234 ? -23.257 5.454 13.826 1.00 90.00 234 ASP A N 1
ATOM 1937 C CA . ASP A 1 234 ? -22.806 6.828 14.065 1.00 90.00 234 ASP A CA 1
ATOM 1938 C C . ASP A 1 234 ? -21.473 7.138 13.365 1.00 90.00 234 ASP A C 1
ATOM 1940 O O . ASP A 1 234 ? -20.780 6.279 12.810 1.00 90.00 234 ASP A O 1
ATOM 1944 N N . TRP A 1 235 ? -21.105 8.411 13.387 1.00 91.81 235 TRP A N 1
ATOM 1945 C CA . TRP A 1 235 ? -19.769 8.895 13.110 1.00 91.81 235 TRP A CA 1
ATOM 1946 C C . TRP A 1 235 ? -18.952 8.884 14.390 1.00 91.81 235 TRP A C 1
ATOM 1948 O O . TRP A 1 235 ? -19.340 9.479 15.390 1.00 91.81 235 TRP A O 1
ATOM 1958 N N . VAL A 1 236 ? -17.769 8.282 14.348 1.00 93.19 236 VAL A N 1
ATOM 1959 C CA . VAL A 1 236 ? -16.893 8.221 15.522 1.00 93.19 236 VAL A CA 1
ATOM 1960 C C . VAL A 1 236 ? -15.484 8.626 15.155 1.00 93.19 236 VAL A C 1
ATOM 1962 O O . VAL A 1 236 ? -15.047 8.482 14.009 1.00 93.19 236 VAL A O 1
ATOM 1965 N N . TYR A 1 237 ? -14.738 9.121 16.132 1.00 93.44 237 TYR A N 1
ATOM 1966 C CA . TYR A 1 237 ? -13.317 9.319 15.932 1.00 93.44 237 TYR A CA 1
ATOM 1967 C C . TYR A 1 237 ? -12.560 8.031 16.206 1.00 93.44 237 TYR A C 1
ATOM 1969 O O . TYR A 1 237 ? -12.705 7.440 17.265 1.00 93.44 237 TYR A O 1
ATOM 1977 N N . CYS A 1 238 ? -11.685 7.646 15.290 1.00 92.81 238 CYS A N 1
ATOM 1978 C CA . CYS A 1 238 ? -10.785 6.517 15.436 1.00 92.81 238 CYS A CA 1
ATOM 1979 C C . CYS A 1 238 ? -9.334 7.005 15.495 1.00 92.81 238 CYS A C 1
ATOM 1981 O O . CYS A 1 238 ? -8.929 7.910 14.757 1.00 92.81 238 CYS A O 1
ATOM 1983 N N . LYS A 1 239 ? -8.534 6.402 16.375 1.00 91.62 239 LYS A N 1
ATOM 1984 C CA . LYS A 1 239 ? -7.073 6.562 16.412 1.00 91.62 239 LYS A CA 1
ATOM 1985 C C . LYS A 1 239 ? -6.418 5.287 16.938 1.00 91.62 239 LYS A C 1
ATOM 1987 O O . LYS A 1 239 ? -7.064 4.454 17.572 1.00 91.62 239 LYS A O 1
ATOM 1992 N N . LYS A 1 240 ? -5.109 5.143 16.727 1.00 89.12 240 LYS A N 1
ATOM 1993 C CA . LYS A 1 240 ? -4.331 4.071 17.366 1.00 89.12 240 LYS A CA 1
ATOM 1994 C C . LYS A 1 240 ? -4.414 4.194 18.894 1.00 89.12 240 LYS A C 1
ATOM 1996 O O . LYS A 1 240 ? -4.111 5.261 19.436 1.00 89.12 240 LYS A O 1
ATOM 2001 N N . ALA A 1 241 ? -4.774 3.109 19.580 1.00 85.88 241 ALA A N 1
ATOM 2002 C CA . ALA A 1 241 ? -4.730 3.064 21.037 1.00 85.88 241 ALA A CA 1
ATOM 2003 C C . ALA A 1 241 ? -3.267 3.160 21.502 1.00 85.88 241 ALA A C 1
ATOM 2005 O O . ALA A 1 241 ? -2.374 2.519 20.933 1.00 85.88 241 ALA A O 1
ATOM 2006 N N . ARG A 1 242 ? -2.996 3.994 22.510 1.00 76.00 242 ARG A N 1
ATOM 2007 C CA . ARG A 1 242 ? -1.680 4.005 23.161 1.00 76.00 242 ARG A CA 1
ATOM 2008 C C . ARG A 1 242 ? -1.590 2.754 24.038 1.00 76.00 242 ARG A C 1
ATOM 2010 O O . ARG A 1 242 ? -2.575 2.396 24.675 1.00 76.00 242 ARG A O 1
ATOM 2017 N N . LYS A 1 243 ? -0.448 2.064 23.966 1.00 55.06 243 LYS A N 1
ATOM 2018 C CA . LYS A 1 243 ? -0.123 0.995 24.915 1.00 55.06 243 LYS A CA 1
ATOM 2019 C C . LYS A 1 243 ? 0.057 1.587 26.300 1.00 55.06 243 LYS A C 1
ATOM 2021 O O . LYS A 1 243 ? 0.612 2.709 26.348 1.00 55.06 243 LYS A O 1
#

pLDDT: mean 81.82, std 11.46, range [29.48, 94.75]

Radius of gyration: 24.69 Å; chains: 1; bounding box: 67×29×70 Å